Protein 9OQS (pdb70)

Organism: NCBI:txid2805427

Structure (mmCIF, N/CA/C/O backbone):
data_9OQS
#
_entry.id   9OQS
#
_cell.length_a   75.714
_cell.length_b   75.714
_cell.length_c   75.335
_cell.angle_alpha   90.000
_cell.angle_beta   90.000
_cell.angle_gamma   90.000
#
_symmetry.space_group_name_H-M   'P 41 21 2'
#
loop_
_entity.id
_entity.type
_entity.pdbx_description
1 polymer 'N-hydroxylamine dehydratase (NohD)'
2 non-polymer 'PROTOPORPHYRIN IX CONTAINING FE'
3 non-polymer 1,2-ETHANEDIOL
4 water water
#
loop_
_atom_site.group_PDB
_atom_site.id
_atom_site.type_symbol
_atom_site.label_atom_id
_atom_site.label_alt_id
_atom_site.label_comp_id
_atom_site.label_asym_id
_atom_site.label_entity_id
_atom_site.label_seq_id
_atom_site.pdbx_PDB_ins_code
_atom_site.Cartn_x
_atom_site.Cartn_y
_atom_site.Cartn_z
_atom_site.occupancy
_atom_site.B_iso_or_equiv
_atom_site.auth_seq_id
_atom_site.auth_comp_id
_atom_site.auth_asym_id
_atom_site.auth_atom_id
_atom_site.pdbx_PDB_model_num
ATOM 1 N N . MET A 1 1 ? 35.74151 29.93314 25.73278 1.000 19.89790 1 MET A N 1
ATOM 2 C CA . MET A 1 1 ? 36.22607 28.68920 26.32128 1.000 17.90108 1 MET A CA 1
ATOM 3 C C . MET A 1 1 ? 35.39117 28.39721 27.54637 1.000 19.83106 1 MET A C 1
ATOM 4 O O . MET A 1 1 ? 35.26031 29.24229 28.43011 1.000 21.51513 1 MET A O 1
ATOM 9 N N . HIS A 1 2 ? 34.81241 27.20667 27.59063 1.000 16.69538 2 HIS A N 1
ATOM 10 C CA . HIS A 1 2 ? 34.14342 26.71267 28.78248 1.000 19.01939 2 HIS A CA 1
ATOM 11 C C . HIS A 1 2 ? 35.11349 25.77621 29.49112 1.000 21.45186 2 HIS A C 1
ATOM 12 O O . HIS A 1 2 ? 35.66087 24.85997 28.86683 1.000 20.28534 2 HIS A O 1
ATOM 19 N N . VAL A 1 3 ? 35.36661 26.02671 30.77484 1.000 17.23433 3 VAL A N 1
ATOM 20 C CA . VAL A 1 3 ? 36.28275 25.18190 31.54000 1.000 20.27619 3 VAL A CA 1
ATOM 21 C C . VAL A 1 3 ? 35.45606 24.07782 32.19788 1.000 19.23569 3 VAL A C 1
ATOM 22 O O . VAL A 1 3 ? 34.74474 24.30576 33.17824 1.000 20.29395 3 VAL A O 1
ATOM 26 N N . PHE A 1 4 ? 35.52318 22.87686 31.64257 1.000 18.92602 4 PHE A N 1
ATOM 27 C CA . PHE A 1 4 ? 34.88717 21.72604 32.26436 1.000 20.39189 4 PHE A CA 1
ATOM 28 C C . PHE A 1 4 ? 35.59478 21.42040 33.58290 1.000 21.53757 4 PHE A C 1
ATOM 29 O O . PHE A 1 4 ? 36.83026 21.37748 33.61475 1.000 19.53249 4 PHE A O 1
ATOM 37 N N . PRO A 1 5 ? 34.86354 21.24296 34.68115 1.000 24.24009 5 PRO A N 1
ATOM 38 C CA . PRO A 1 5 ? 35.52669 21.09011 35.98968 1.000 24.51900 5 PRO A CA 1
ATOM 39 C C . PRO A 1 5 ? 36.55928 19.97931 36.02543 1.000 24.44825 5 PRO A C 1
ATOM 40 O O . PRO A 1 5 ? 37.58930 20.12036 36.70424 1.000 22.67304 5 PRO A O 1
ATOM 44 N N . ARG A 1 6 ? 36.32670 18.88378 35.29619 1.000 22.57740 6 ARG A N 1
ATOM 45 C CA . ARG A 1 6 ? 37.27043 17.77189 35.30634 1.000 21.68074 6 ARG A CA 1
ATOM 46 C C . ARG A 1 6 ? 38.61514 18.12811 34.68884 1.000 20.12046 6 ARG A C 1
ATOM 47 O O . ARG A 1 6 ? 39.57845 17.37506 34.86833 1.000 22.90887 6 ARG A O 1
ATOM 55 N N . TYR A 1 7 ? 38.70278 19.24742 33.97741 1.000 18.68857 7 TYR A N 1
ATOM 56 C CA . TYR A 1 7 ? 39.95059 19.70787 33.38179 1.000 17.32880 7 TYR A CA 1
ATOM 57 C C . TYR A 1 7 ? 40.44897 21.00220 34.01374 1.000 16.66948 7 TYR A C 1
ATOM 58 O O . TYR A 1 7 ? 41.26199 21.70613 33.41877 1.000 17.29239 7 TYR A O 1
ATOM 67 N N . ALA A 1 8 ? 39.99444 21.33096 35.21981 1.000 19.61119 8 ALA A N 1
ATOM 68 C CA . ALA A 1 8 ? 40.53491 22.50629 35.88889 1.000 21.71272 8 ALA A CA 1
ATOM 69 C C . ALA A 1 8 ? 41.97034 22.23514 36.32506 1.000 21.95033 8 ALA A C 1
ATOM 70 O O . ALA A 1 8 ? 42.37073 21.08801 36.52514 1.000 25.07286 8 ALA A O 1
ATOM 72 N N . ALA A 1 9 ? 42.75927 23.30514 36.44027 1.000 21.23795 9 ALA A N 1
ATOM 73 C CA . ALA A 1 9 ? 44.10698 23.16892 36.98557 1.000 24.56959 9 ALA A CA 1
ATOM 74 C C . ALA A 1 9 ? 44.05708 22.54910 38.37778 1.000 25.85365 9 ALA A C 1
ATOM 75 O O . ALA A 1 9 ? 43.19713 22.88629 39.19278 1.000 25.37379 9 ALA A O 1
ATOM 77 N N . ALA A 1 10 ? 44.99316 21.63833 38.64685 1.000 29.41629 10 ALA A N 1
ATOM 78 C CA . ALA A 1 10 ? 45.11056 21.08166 39.98971 1.000 33.38876 10 ALA A CA 1
ATOM 79 C C . ALA A 1 10 ? 45.68257 22.09547 40.97414 1.000 29.95861 10 ALA A C 1
ATOM 80 O O . ALA A 1 10 ? 45.36347 22.04107 42.16923 1.000 30.74490 10 ALA A O 1
AT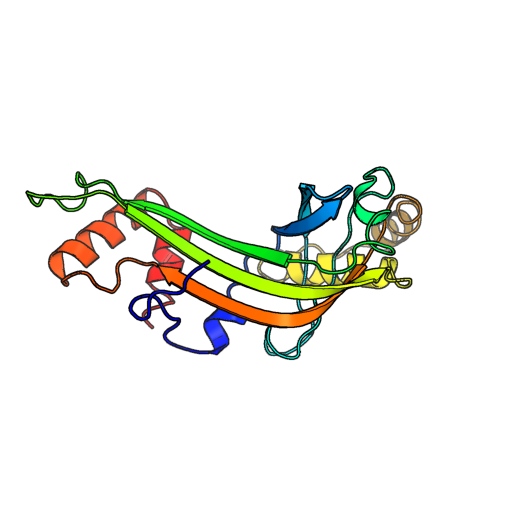OM 82 N N . ARG A 1 11 ? 46.51735 23.02632 40.49936 1.000 26.56457 11 ARG A N 1
ATOM 83 C CA . ARG A 1 11 ? 47.13258 24.02231 41.36749 1.000 26.19268 11 ARG A CA 1
ATOM 84 C C . ARG A 1 11 ? 46.97502 25.40140 40.74538 1.000 24.99173 11 ARG A C 1
ATOM 85 O O . ARG A 1 11 ? 47.08454 25.54868 39.52425 1.000 22.43747 11 ARG A O 1
ATOM 93 N N . PRO A 1 12 ? 46.72363 26.42901 41.55716 1.000 27.82744 12 PRO A N 1
ATOM 94 C CA . PRO A 1 12 ? 46.46806 27.76088 40.98678 1.000 28.44506 12 PRO A CA 1
ATOM 95 C C . PRO A 1 12 ? 47.65140 28.31782 40.21986 1.000 24.63287 12 PRO A C 1
ATOM 96 O O . PRO A 1 12 ? 47.45979 29.09937 39.28024 1.000 30.15103 12 PRO A O 1
ATOM 100 N N . GLU A 1 13 ? 48.87144 27.91827 40.58579 1.000 22.55233 13 GLU A N 1
ATOM 101 C CA . GLU A 1 13 ? 50.06246 28.45515 39.93436 1.000 19.02925 13 GLU A CA 1
ATOM 102 C C . GLU A 1 13 ? 50.21983 27.97387 38.49944 1.000 16.78147 13 GLU A C 1
ATOM 103 O O . GLU A 1 13 ? 51.02298 28.54761 37.75524 1.000 17.30504 13 GLU A O 1
ATOM 109 N N . GLN A 1 14 ? 49.49382 26.91819 38.10973 1.000 16.98736 14 GLN A N 1
ATOM 110 C CA . GLN A 1 14 ? 49.67283 26.33008 36.78185 1.000 15.12298 14 GLN A CA 1
ATOM 111 C C . GLN A 1 14 ? 49.36215 27.31785 35.66770 1.000 15.47414 14 GLN A C 1
ATOM 112 O O . GLN A 1 14 ? 49.98259 27.26400 34.60544 1.000 15.28910 14 GLN A O 1
ATOM 118 N N . ALA A 1 15 ? 48.40012 28.21780 35.87386 1.000 14.36460 15 ALA A N 1
ATOM 119 C CA . ALA A 1 15 ? 48.02226 29.14128 34.80953 1.000 13.66860 15 ALA A CA 1
ATOM 120 C C . ALA A 1 15 ? 49.16790 30.09123 34.44293 1.000 12.42088 15 ALA A C 1
ATOM 121 O O . ALA A 1 15 ? 49.52672 30.24363 33.26338 1.000 12.34072 15 ALA A O 1
ATOM 123 N N . ALA A 1 16 ? 49.76524 30.73257 35.45390 1.000 13.09109 16 ALA A N 1
ATOM 124 C CA . ALA A 1 16 ? 50.86840 31.63002 35.16139 1.000 13.14078 16 ALA A CA 1
ATOM 125 C C . ALA A 1 16 ? 52.06472 30.86522 34.63058 1.000 13.18707 16 ALA A C 1
ATOM 126 O O . ALA A 1 16 ? 52.79161 31.39891 33.79668 1.000 13.17302 16 ALA A O 1
ATOM 128 N N . GLU A 1 17 ? 52.29410 29.63609 35.11128 1.000 13.45155 17 GLU A N 1
ATOM 129 C CA . GLU A 1 17 ? 53.36447 28.80858 34.56382 1.000 14.43171 17 GLU A CA 1
ATOM 130 C C . GLU A 1 17 ? 53.15797 28.57734 33.07313 1.000 13.37709 17 GLU A C 1
ATOM 131 O O . GLU A 1 17 ? 54.10551 28.67747 32.28700 1.000 13.73553 17 GLU A O 1
ATOM 137 N N A LEU A 1 18 ? 51.92860 28.24356 32.66588 0.517 11.47161 18 LEU A N 1
ATOM 138 N N B LEU A 1 18 ? 51.91989 28.28461 32.65746 0.483 11.50075 18 LEU A N 1
ATOM 139 C CA A LEU A 1 18 ? 51.65704 28.06215 31.24353 0.517 10.89814 18 LEU A CA 1
ATOM 140 C CA B LEU A 1 18 ? 51.65504 28.04980 31.23932 0.483 10.93596 18 LEU A CA 1
ATOM 141 C C A LEU A 1 18 ? 51.95066 29.34283 30.47886 0.517 10.71443 18 LEU A C 1
ATOM 142 C C B LEU A 1 18 ? 51.83847 29.32450 30.42147 0.483 10.73035 18 LEU A C 1
ATOM 143 O O A LEU A 1 18 ? 52.62273 29.31872 29.43496 0.517 10.95331 18 LEU A O 1
ATOM 144 O O B LEU A 1 18 ? 52.33715 29.27565 29.28544 0.483 11.11199 18 LEU A O 1
ATOM 153 N N . VAL A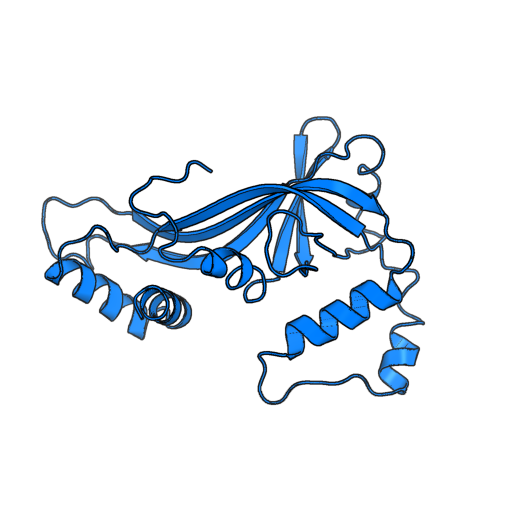 1 19 ? 51.42976 30.47118 30.97780 1.000 10.45909 19 VAL A N 1
ATOM 154 C CA . VAL A 1 19 ? 51.61600 31.75079 30.29593 1.000 10.75737 19 VAL A CA 1
ATOM 155 C C . VAL A 1 19 ? 53.09742 32.04512 30.10414 1.000 10.80360 19 VAL A C 1
ATOM 156 O O . VAL A 1 19 ? 53.54876 32.35139 28.99453 1.000 12.13886 19 VAL A O 1
ATOM 160 N N A ARG A 1 20 ? 53.87787 31.96114 31.17834 0.578 11.64437 20 ARG A N 1
ATOM 161 N N B ARG A 1 20 ? 53.88439 31.91336 31.17421 0.422 11.64145 20 ARG A N 1
ATOM 162 C CA A ARG A 1 20 ? 55.30309 32.25410 31.05984 0.578 11.39474 20 ARG A CA 1
ATOM 163 C CA B ARG A 1 20 ? 55.30885 32.22926 31.10607 0.422 11.60207 20 ARG A CA 1
ATOM 164 C C A ARG A 1 20 ? 55.99157 31.29510 30.08937 0.578 12.05524 20 ARG A C 1
ATOM 165 C C B ARG A 1 20 ? 56.10773 31.23275 30.27274 0.422 12.55167 20 ARG A C 1
ATOM 166 O O A ARG A 1 20 ? 56.91426 31.69149 29.36606 0.578 13.42160 20 ARG A O 1
ATOM 167 O O B ARG A 1 20 ? 57.23195 31.55023 29.86973 0.422 14.23415 20 ARG A O 1
ATOM 182 N N A SER A 1 21 ? 55.55282 30.02758 30.05500 0.578 10.88718 21 SER A N 1
ATOM 183 N N B SER A 1 21 ? 55.57757 30.03498 30.02078 0.422 11.11428 21 SER A N 1
ATOM 184 C CA A SER A 1 21 ? 56.18656 28.99655 29.23520 0.578 11.56098 21 SER A CA 1
ATOM 185 C CA B SER A 1 21 ? 56.27610 29.07054 29.18242 0.422 11.95002 21 SER A CA 1
ATOM 186 C C A SER A 1 21 ? 55.73640 29.00382 27.78038 0.578 11.89790 21 SER A C 1
ATOM 187 C C B SER A 1 21 ? 55.74661 29.00923 27.75864 0.422 11.94035 21 SER A C 1
ATOM 188 O O A SER A 1 21 ? 56.37232 28.31973 26.96209 0.578 13.30722 21 SER A O 1
ATOM 189 O O B SER A 1 21 ? 56.32856 28.28292 26.93792 0.422 13.12817 21 SER A O 1
ATOM 194 N N . ASN A 1 22 ? 54.66275 29.72251 27.44650 1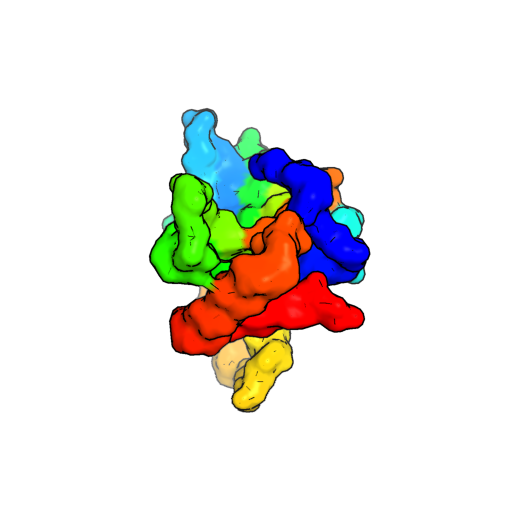.000 11.57883 22 ASN A N 1
ATOM 195 C CA . ASN A 1 22 ? 54.10893 29.74298 26.09053 1.000 9.73695 22 ASN A CA 1
ATOM 196 C C . ASN A 1 22 ? 53.75359 31.16944 25.72783 1.000 9.19252 22 ASN A C 1
ATOM 197 O O . ASN A 1 22 ? 52.57747 31.52539 25.58093 1.000 10.05882 22 ASN A O 1
ATOM 202 N N . PRO A 1 23 ? 54.76339 32.02418 25.54519 1.000 9.51826 23 PRO A N 1
ATOM 203 C CA . PRO A 1 23 ? 54.47737 33.45339 25.35804 1.000 9.64132 23 PRO A CA 1
ATOM 204 C C . PRO A 1 23 ? 54.00923 33.84001 23.96624 1.000 10.42470 23 PRO A C 1
ATOM 205 O O . PRO A 1 23 ? 53.59847 34.99701 23.77954 1.000 10.58300 23 PRO A O 1
ATOM 209 N N . PHE A 1 24 ? 54.09070 32.95841 22.96764 1.000 9.66831 24 PHE A N 1
ATOM 210 C CA . PHE A 1 24 ? 53.63787 33.33106 21.62001 1.000 9.05235 24 PHE A CA 1
ATOM 211 C C . PHE A 1 24 ? 52.12647 33.20763 21.56853 1.000 9.10518 24 PHE A C 1
ATOM 212 O O . PHE A 1 24 ? 51.58585 32.12161 21.35845 1.000 10.68721 24 PHE A O 1
ATOM 220 N N . ALA A 1 25 ? 51.45234 34.32207 21.80066 1.000 8.27711 25 ALA A N 1
ATOM 221 C CA . ALA A 1 25 ? 50.03193 34.35263 22.12376 1.000 8.78637 25 ALA A CA 1
ATOM 222 C C . ALA A 1 25 ? 49.23878 34.86644 20.93581 1.000 8.99676 25 ALA A C 1
ATOM 223 O O . ALA A 1 25 ? 49.79039 35.32479 19.92258 1.000 9.80876 25 ALA A O 1
ATOM 225 N N . LEU A 1 26 ? 47.92681 34.77781 21.06443 1.000 8.87570 26 LEU A N 1
ATOM 226 C CA . LEU A 1 26 ? 47.01541 35.37253 20.09612 1.000 8.88171 26 LEU A CA 1
ATOM 227 C C . LEU A 1 26 ? 46.33102 36.55285 20.76400 1.000 9.62320 26 LEU A C 1
ATOM 228 O O . LEU A 1 26 ? 45.66278 36.39512 21.79059 1.000 10.06807 26 LEU A O 1
ATOM 233 N N . VAL A 1 27 ? 46.50137 37.73744 20.18288 1.000 9.81433 27 VAL A N 1
ATOM 234 C CA . VAL A 1 27 ? 45.93294 38.97188 20.70432 1.000 10.04839 27 VAL A CA 1
ATOM 235 C C . VAL A 1 27 ? 44.74054 39.30287 19.82579 1.000 8.77023 27 VAL A C 1
ATOM 236 O O . VAL A 1 27 ? 44.90419 39.49854 18.61563 1.000 8.98487 27 VAL A O 1
ATOM 240 N N . VAL A 1 28 ? 43.54627 39.36541 20.42400 1.000 8.98412 28 VAL A N 1
ATOM 241 C CA . VAL A 1 28 ? 42.27525 39.41115 19.69827 1.000 9.52321 28 VAL A CA 1
ATOM 242 C C . VAL A 1 28 ? 41.46623 40.63144 20.12352 1.000 11.21403 28 VAL A C 1
ATOM 243 O O . VAL A 1 28 ? 41.25937 40.86294 21.32453 1.000 12.33175 28 VAL A O 1
ATOM 247 N N . SER A 1 29 ? 40.96745 41.38963 19.15213 1.000 12.37392 29 SER A N 1
ATOM 248 C CA . SER A 1 29 ? 40.05109 42.47325 19.45717 1.000 12.73305 29 SER A CA 1
ATOM 249 C C . SER A 1 29 ? 39.08578 42.60258 18.28858 1.000 19.55221 29 SER A C 1
ATOM 250 O O . SER A 1 29 ? 39.27653 41.98055 17.24037 1.000 23.53135 29 SER A O 1
ATOM 253 N N . ALA A 1 30 ? 38.06176 43.43425 18.44694 1.000 18.34914 30 ALA A N 1
ATOM 254 C CA . ALA A 1 30 ? 37.12950 43.67891 17.35617 1.000 24.75886 30 ALA A CA 1
ATOM 255 C C . ALA A 1 30 ? 37.61933 44.85108 16.50504 1.000 32.60477 30 ALA A C 1
ATOM 256 O O . ALA A 1 30 ? 38.03750 45.88343 17.03875 1.000 35.73733 30 ALA A O 1
ATOM 258 N N . VAL A 1 31 ? 37.56725 44.69253 15.18312 1.000 32.97319 31 VAL A N 1
ATOM 259 C CA . VAL A 1 31 ? 37.87258 45.77123 14.24316 1.000 33.89707 31 VAL A CA 1
ATOM 260 C C . VAL A 1 31 ? 36.73839 45.81659 13.23575 1.000 36.86164 31 VAL A C 1
ATOM 261 O O . VAL A 1 31 ? 36.52977 44.85132 12.48881 1.000 34.55459 31 VAL A O 1
ATOM 265 N N . ASP A 1 32 ? 36.00524 46.92783 13.21408 1.000 41.59837 32 ASP A N 1
ATOM 266 C CA . ASP A 1 32 ? 34.79959 47.03406 12.39564 1.000 46.33603 32 ASP A CA 1
ATOM 267 C C . ASP A 1 32 ? 33.81381 45.90997 12.71582 1.000 43.33245 32 ASP A C 1
ATOM 268 O O . ASP A 1 32 ? 33.13146 45.38971 11.83089 1.000 42.92521 32 ASP A O 1
ATOM 273 N N . GLY A 1 33 ? 33.75755 45.51511 13.99435 1.000 40.53063 33 GLY A N 1
ATOM 274 C CA . GLY A 1 33 ? 32.77853 44.56017 14.47234 1.000 40.32796 33 GLY A CA 1
ATOM 275 C C . GLY A 1 33 ? 33.15560 43.10031 14.31950 1.000 39.75393 33 GLY A C 1
ATOM 276 O O . GLY A 1 33 ? 32.43758 42.23229 14.83297 1.000 48.95740 33 GLY A O 1
ATOM 277 N N . VAL A 1 34 ? 34.25803 42.79919 13.64499 1.000 30.21638 34 VAL A N 1
ATOM 278 C CA . VAL A 1 34 ? 34.63828 41.41814 13.36911 1.000 27.02905 34 VAL A CA 1
ATOM 279 C C . VAL A 1 34 ? 35.88168 41.15182 14.20544 1.000 20.10213 34 VAL A C 1
ATOM 280 O O . VAL A 1 34 ? 36.75497 42.02944 14.29237 1.000 21.58259 34 VAL A O 1
ATOM 284 N N . PRO A 1 35 ? 36.05071 39.97710 14.83088 1.000 17.40120 35 PRO A N 1
ATOM 285 C CA . PRO A 1 35 ? 37.29895 39.74610 15.56390 1.000 15.15936 35 PRO A CA 1
ATOM 286 C C . PRO A 1 35 ? 38.48768 39.70964 14.61717 1.000 14.92654 35 PRO A C 1
ATOM 287 O O . PRO A 1 35 ? 38.40180 39.16151 13.51585 1.000 17.55255 35 PRO A O 1
ATOM 291 N N . VAL A 1 36 ? 39.58105 40.32795 15.03574 1.000 13.57943 36 VAL A N 1
ATO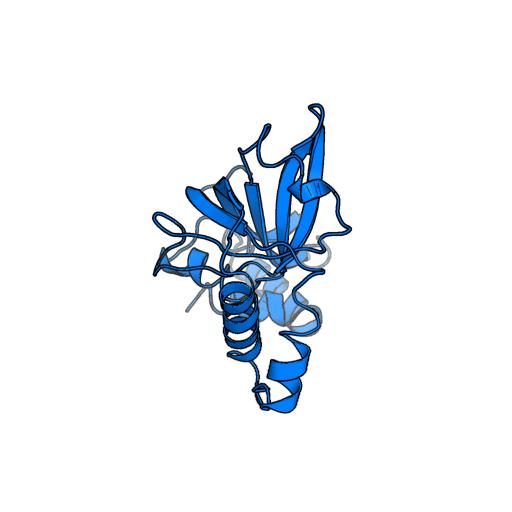M 292 C CA . VAL A 1 36 ? 40.84963 40.18703 14.33106 1.000 14.72963 36 VAL A CA 1
ATOM 293 C C . VAL A 1 36 ? 41.92828 39.83330 15.32760 1.000 11.81766 36 VAL A C 1
ATOM 294 O O . VAL A 1 36 ? 41.90512 40.26851 16.49220 1.000 13.06257 36 VAL A O 1
ATOM 298 N N . ALA A 1 37 ? 42.83913 38.97503 14.90396 1.000 12.67531 37 ALA A N 1
ATOM 299 C CA . ALA A 1 37 ? 43.82483 38.41397 15.81363 1.000 11.64986 37 ALA A CA 1
ATOM 300 C C . ALA A 1 37 ? 45.22245 38.58150 15.24213 1.000 11.96891 37 ALA A C 1
ATOM 301 O O . ALA A 1 37 ? 45.43621 38.38387 14.03864 1.000 12.86785 37 ALA A O 1
ATOM 303 N N . THR A 1 38 ? 46.17784 38.89676 16.11415 1.000 10.44097 38 THR A N 1
ATOM 304 C CA . THR A 1 38 ? 47.58577 38.95849 15.73313 1.000 11.02579 38 THR A CA 1
ATOM 305 C C . THR A 1 38 ? 48.35813 37.98762 16.60349 1.000 9.89297 38 THR A C 1
ATOM 306 O O . THR A 1 38 ? 48.11262 37.89175 17.80355 1.000 9.66941 38 THR A O 1
ATOM 310 N N . HIS A 1 39 ? 49.28275 37.26275 15.99341 1.000 10.46061 39 HIS A N 1
ATOM 311 C CA . HIS A 1 39 ? 50.18095 36.35603 16.70542 1.000 9.31934 39 HIS A CA 1
ATOM 312 C C . HIS A 1 39 ? 51.38518 37.15928 17.18583 1.000 10.11545 39 HIS A C 1
ATOM 313 O O . HIS A 1 39 ? 52.13242 37.70024 16.36022 1.000 11.08779 39 HIS A O 1
ATOM 320 N N . ALA A 1 40 ? 51.59638 37.22430 18.50325 1.000 9.61874 40 ALA A N 1
ATOM 321 C CA . ALA A 1 40 ? 52.62591 38.12629 19.03100 1.000 9.12973 40 ALA A CA 1
ATOM 322 C C . ALA A 1 40 ? 53.13640 37.61215 20.36838 1.000 10.14275 40 ALA A C 1
ATOM 323 O O . ALA A 1 40 ? 52.37375 37.00114 21.12776 1.000 9.94338 40 ALA A O 1
ATOM 325 N N . PRO A 1 41 ? 54.39286 37.89415 20.70917 1.000 9.63205 41 PRO A N 1
ATOM 326 C CA . PRO A 1 41 ? 54.90543 37.47377 22.02602 1.000 10.22754 41 PRO A CA 1
ATOM 327 C C . PRO A 1 41 ? 54.38693 38.41193 23.10214 1.000 10.56871 41 PRO A C 1
ATOM 328 O O . PRO A 1 41 ? 54.47045 39.63917 22.98755 1.000 10.46084 41 PRO A O 1
ATOM 332 N N . VAL A 1 42 ? 53.82206 37.82350 24.15184 1.000 9.49269 42 VAL A N 1
ATOM 333 C CA . VAL A 1 42 ? 53.22354 38.57005 25.24866 1.000 9.75627 42 VAL A CA 1
ATOM 334 C C . VAL A 1 42 ? 53.75145 37.99443 26.55741 1.000 9.37711 42 VAL A C 1
ATO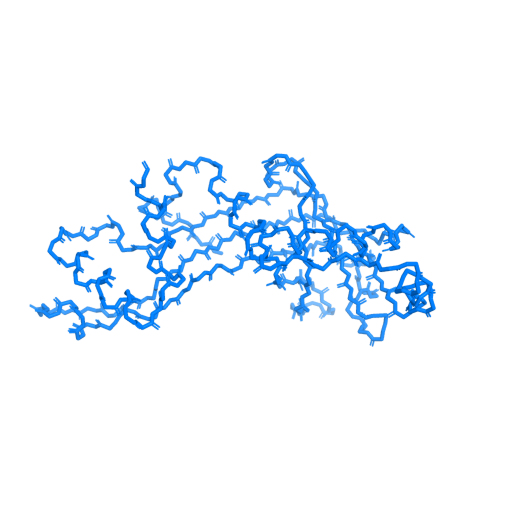M 335 O O . VAL A 1 42 ? 53.74616 36.76877 26.74255 1.000 11.32561 42 VAL A O 1
ATOM 339 N N . ILE A 1 43 ? 54.22377 38.86302 27.44418 1.000 8.59299 43 ILE A N 1
ATOM 340 C CA . ILE A 1 43 ? 54.76246 38.46285 28.73928 1.000 10.04852 43 ILE A CA 1
ATOM 341 C C . ILE A 1 43 ? 53.83491 38.90592 29.87968 1.000 10.54748 43 ILE A C 1
ATOM 342 O O . ILE A 1 43 ? 52.96553 39.76968 29.72207 1.000 11.77392 43 ILE A O 1
ATOM 347 N N . LEU A 1 44 ? 54.06575 38.33195 31.05693 1.000 9.99619 44 LEU A N 1
ATOM 348 C CA . LEU A 1 44 ? 53.23809 38.59926 32.22682 1.000 10.80536 44 LEU A CA 1
ATOM 349 C C . LEU A 1 44 ? 54.01446 39.37737 33.27684 1.000 14.44452 44 LEU A C 1
ATOM 350 O O . LEU A 1 44 ? 55.15999 39.04434 33.60422 1.000 15.18261 44 LEU A O 1
ATOM 355 N N . GLU A 1 45 ? 53.37804 40.40347 33.82751 1.000 13.14681 45 GLU A N 1
ATOM 356 C CA . GLU A 1 45 ? 53.90906 41.13948 34.96056 1.000 13.42308 45 GLU A CA 1
ATOM 357 C C . GLU A 1 45 ? 52.96935 40.86746 36.12075 1.000 17.61481 45 GLU A C 1
ATOM 358 O O . GLU A 1 45 ? 51.78305 41.19998 36.04969 1.000 16.88141 45 GLU A O 1
ATOM 364 N N . GLY A 1 46 ? 53.48872 40.21984 37.16052 1.000 16.89384 46 GLY A N 1
ATOM 365 C CA . GLY A 1 46 ? 52.69763 39.82576 38.31145 1.000 20.35125 46 GLY A CA 1
ATOM 366 C C . GLY A 1 46 ? 52.87243 38.35856 38.64554 1.000 20.06397 46 GLY A C 1
ATOM 367 O O . GLY A 1 46 ? 53.23415 37.57685 37.76290 1.000 20.85827 46 GLY A O 1
ATOM 368 N N . ASP A 1 47 ? 52.60860 37.95958 39.89210 1.000 23.07551 47 ASP A N 1
ATOM 369 C CA . ASP A 1 47 ? 52.74188 36.54579 40.22263 1.000 24.77822 47 ASP A CA 1
ATOM 370 C C . ASP A 1 47 ? 51.59951 35.70882 39.66921 1.000 24.16832 47 ASP A C 1
ATOM 371 O O . ASP A 1 47 ? 51.74259 34.48657 39.55725 1.000 25.80031 47 ASP A O 1
ATOM 376 N N . ALA A 1 48 ? 50.47989 36.32984 39.30056 1.000 19.64128 48 ALA A N 1
ATOM 377 C CA . ALA A 1 48 ? 49.33319 35.58916 38.79798 1.000 19.07819 48 ALA A CA 1
ATOM 378 C C . ALA A 1 48 ? 48.80328 36.30160 37.56931 1.000 18.80556 48 ALA A C 1
ATOM 379 O O . ALA A 1 48 ? 49.09210 37.47940 37.34437 1.000 18.05141 48 ALA A O 1
ATOM 381 N N . VAL A 1 49 ? 48.03855 35.56647 36.75202 1.000 16.06488 49 VAL A N 1
ATOM 382 C CA . VAL A 1 49 ? 47.38060 36.20792 35.62011 1.000 15.67803 49 VAL A CA 1
ATOM 383 C C . VAL A 1 49 ? 46.29211 37.14656 36.12210 1.000 19.51448 49 VAL A C 1
ATOM 384 O O . VAL A 1 49 ? 46.20224 38.30371 35.68281 1.000 17.29787 49 VAL A O 1
ATOM 388 N N . GLU A 1 50 ? 45.48435 36.68244 37.08620 1.000 19.40120 50 GLU A N 1
ATOM 389 C CA . GLU A 1 50 ? 44.55100 37.56574 37.77558 1.000 21.08855 50 GLU A CA 1
ATOM 390 C C . GLU A 1 50 ? 45.32293 38.62998 38.53626 1.000 21.31465 50 GLU A C 1
ATOM 391 O O . GLU A 1 50 ? 46.30728 38.33817 39.22557 1.000 21.75039 50 GLU A O 1
ATOM 397 N N . GLY A 1 51 ? 44.87015 39.87656 38.41744 1.000 22.38156 51 GLY A N 1
ATOM 398 C CA . GLY A 1 51 ? 45.58955 40.98846 38.99265 1.000 24.47350 51 GLY A CA 1
ATOM 399 C C . GLY A 1 51 ? 46.86249 41.34621 38.26805 1.000 21.58165 51 GLY A C 1
ATOM 400 O O . GLY A 1 51 ? 47.61398 42.20647 38.75437 1.000 24.17566 51 GLY A O 1
ATOM 401 N N . GLY A 1 52 ? 47.14556 40.69945 37.13386 1.000 19.10529 52 GLY A N 1
ATOM 402 C CA . GLY A 1 52 ? 48.37796 40.91828 36.42317 1.000 17.06465 52 GLY A CA 1
ATOM 403 C C . GLY A 1 52 ? 48.21112 41.87380 35.25949 1.000 15.75611 52 GLY A C 1
ATOM 404 O O . GLY A 1 52 ? 47.13025 42.36317 34.94063 1.000 17.06587 52 GLY A O 1
ATOM 405 N N . THR A 1 53 ? 49.33483 42.15717 34.63394 1.000 13.94753 53 THR A N 1
ATOM 406 C CA . THR A 1 53 ? 49.36106 42.95941 33.42825 1.000 12.44427 53 THR A CA 1
ATOM 407 C C . THR A 1 53 ? 50.12638 42.16939 32.37494 1.000 12.93473 53 THR A C 1
ATOM 408 O O . THR A 1 53 ? 51.16887 41.56501 32.66471 1.000 13.70780 53 THR A O 1
ATOM 412 N N . LEU A 1 54 ? 49.61884 42.17120 31.14627 1.000 12.00686 54 LEU A N 1
ATOM 413 C CA . LEU A 1 54 ? 50.28779 41.55157 30.01250 1.000 11.04450 54 LEU A CA 1
ATOM 414 C C . LEU A 1 54 ? 50.94118 42.64117 29.17846 1.000 10.81687 54 LEU A C 1
ATOM 415 O O . LEU A 1 54 ? 50.39848 43.74318 29.05350 1.000 13.14903 54 LEU A O 1
ATOM 420 N N A LEU A 1 55 ? 52.11052 42.34347 28.61666 0.713 10.44630 55 LEU A N 1
ATOM 421 N N B LEU A 1 55 ? 52.11042 42.32538 28.62390 0.287 10.51599 55 LEU A N 1
ATOM 422 C CA A LEU A 1 55 ? 52.84555 43.31645 27.80616 0.713 10.64825 55 LEU A CA 1
ATOM 423 C CA B LEU A 1 55 ? 52.89242 43.24526 27.80631 0.287 10.90860 55 LEU A CA 1
ATOM 424 C C A LEU A 1 55 ? 53.30783 42.64516 26.52645 0.713 9.77411 55 LEU A C 1
ATOM 425 C C B LEU A 1 55 ? 53.19020 42.55508 26.48904 0.287 10.08851 55 LEU A C 1
ATOM 426 O O A LEU A 1 55 ? 53.92844 41.58015 26.57025 0.713 10.80644 55 LEU A O 1
ATOM 427 O O B LEU A 1 55 ? 53.58654 41.38953 26.47815 0.287 7.58041 55 LEU A O 1
ATOM 436 N N . GLY A 1 56 ? 53.00934 43.26314 25.37981 1.000 9.38957 56 GLY A N 1
ATOM 437 C CA . GLY A 1 56 ? 53.40177 42.69591 24.10164 1.000 11.40777 56 GLY A CA 1
ATOM 438 C C . GLY A 1 56 ? 53.82514 43.74237 23.09843 1.000 9.33112 56 GLY A C 1
ATOM 439 O O . GLY A 1 56 ? 53.83404 44.93924 23.38474 1.000 9.95111 56 GLY A O 1
ATOM 440 N N . HIS A 1 57 ? 54.19701 43.27462 21.90486 1.000 9.92637 57 HIS A N 1
ATOM 441 C CA . HIS A 1 57 ? 54.45812 44.20232 20.80542 1.000 10.50678 57 HIS A CA 1
ATOM 442 C C . HIS A 1 57 ? 54.02376 43.57219 19.50174 1.000 10.52537 57 HIS A C 1
ATOM 443 O O . HIS A 1 57 ? 53.87741 42.35698 19.38984 1.000 9.78456 57 HIS A O 1
ATOM 450 N N . MET A 1 58 ? 53.83111 44.42473 18.50059 1.000 11.25871 58 MET A N 1
ATOM 451 C CA . MET A 1 58 ? 53.58698 43.99343 17.13096 1.000 10.93158 58 MET A CA 1
ATOM 452 C C . MET A 1 58 ? 54.26406 44.98901 16.20090 1.000 10.09091 58 MET A C 1
ATOM 453 O O . MET A 1 58 ? 54.82194 45.99321 16.64058 1.000 11.01820 58 MET A O 1
ATOM 458 N N . ALA A 1 59 ? 54.20773 44.72659 14.89875 1.000 10.39019 59 ALA A N 1
ATOM 459 C CA . ALA A 1 59 ? 54.76803 45.68155 13.95047 1.000 11.06480 59 ALA A CA 1
ATOM 460 C C . ALA A 1 59 ? 53.90734 46.93432 13.87330 1.000 12.38486 59 ALA A C 1
ATOM 461 O O . ALA A 1 59 ? 52.67639 46.86038 13.86174 1.000 11.80253 59 ALA A O 1
ATOM 463 N N . ARG A 1 60 ? 54.55481 48.09532 13.78228 1.000 11.83651 60 ARG A N 1
ATOM 464 C CA . ARG A 1 60 ? 53.80292 49.30496 13.49144 1.000 13.40366 60 ARG A CA 1
ATOM 465 C C . ARG A 1 60 ? 53.07546 49.18363 12.15576 1.000 14.04208 60 ARG A C 1
ATOM 466 O O . ARG A 1 60 ? 51.97390 49.73283 11.99534 1.000 13.92755 60 ARG A O 1
ATOM 474 N N . ALA A 1 61 ? 53.64145 48.43872 11.20482 1.000 13.58838 61 ALA A N 1
ATOM 475 C CA . ALA A 1 61 ? 53.00644 48.24789 9.90772 1.000 14.95107 61 ALA A CA 1
ATOM 476 C C . ALA A 1 61 ? 51.81476 47.29690 9.96231 1.000 13.71633 61 ALA A C 1
ATOM 477 O O . ALA A 1 61 ? 51.13655 47.12094 8.94115 1.000 16.73795 61 ALA A O 1
ATOM 479 N N . ASN A 1 62 ? 51.56272 46.64590 11.10060 1.000 11.52146 62 ASN A N 1
ATOM 480 C CA . ASN A 1 62 ? 50.36965 45.83281 11.27693 1.000 11.04044 62 ASN A CA 1
ATOM 481 C C . ASN A 1 62 ? 49.27440 46.76390 11.78658 1.000 13.33845 62 ASN A C 1
ATOM 482 O O . ASN A 1 62 ? 49.39383 47.29119 12.89924 1.000 14.26307 62 ASN A O 1
ATOM 487 N N . PRO A 1 63 ? 48.20086 47.01378 11.02661 1.000 13.70387 63 PRO A N 1
ATOM 488 C CA . PRO A 1 63 ? 47.24568 48.05092 11.44645 1.000 14.58183 63 PRO A CA 1
ATOM 489 C C . PRO A 1 63 ? 46.38736 47.67780 12.63894 1.000 13.99258 63 PRO A C 1
ATOM 490 O O . PRO A 1 63 ? 45.64479 48.54388 13.12316 1.000 15.39490 63 PRO A O 1
ATOM 494 N N . HIS A 1 64 ? 46.47231 46.43711 13.12400 1.000 12.78436 64 HIS A N 1
ATOM 495 C CA . HIS A 1 64 ? 45.64289 46.00238 14.24194 1.000 11.50073 64 HIS A CA 1
ATOM 496 C C . HIS A 1 64 ? 45.71336 46.97915 15.41652 1.000 12.59418 64 HIS A C 1
ATOM 497 O O . HIS A 1 64 ? 44.67375 47.34603 15.98864 1.000 17.34863 64 HIS A O 1
ATOM 504 N N . TRP A 1 65 ? 46.91708 47.44109 15.77639 1.000 13.24143 65 TRP A N 1
ATOM 505 C CA . TRP A 1 65 ? 47.00714 48.30185 16.95977 1.000 15.66162 65 TRP A CA 1
ATOM 506 C C . TRP A 1 65 ? 46.25812 49.61847 16.79621 1.000 15.76152 65 TRP A C 1
ATOM 507 O O . TRP A 1 65 ? 45.94551 50.26371 17.80091 1.000 17.07320 65 TRP A O 1
ATOM 518 N N . ARG A 1 66 ? 45.98097 50.05764 15.56351 1.000 14.15281 66 ARG A N 1
ATOM 519 C CA . ARG A 1 66 ? 45.28135 51.32416 15.36093 1.000 17.73876 66 ARG A CA 1
ATOM 520 C C . ARG A 1 66 ? 43.82573 51.27222 15.79828 1.000 21.78724 66 ARG A C 1
ATOM 521 O O . ARG A 1 66 ? 43.20827 52.33160 16.00640 1.000 27.06419 66 ARG A O 1
ATOM 529 N N A SER A 1 67 ? 43.25947 50.07770 15.91616 0.568 20.71317 67 SER A N 1
ATOM 530 N N B SER A 1 67 ? 43.25034 50.08291 15.91602 0.432 20.83547 67 SER A N 1
ATOM 531 C CA A SER A 1 67 ? 41.88102 49.90949 16.34503 0.568 22.67399 67 SER A CA 1
ATOM 532 C CA B SER A 1 67 ? 41.87134 49.94023 16.35521 0.432 22.69619 67 SER A CA 1
ATOM 533 C C A SER A 1 67 ? 41.74298 49.88202 17.85804 0.568 23.18819 67 SER A C 1
ATOM 534 C C B SER A 1 67 ? 41.74131 49.93521 17.86750 0.432 23.19214 67 SER A C 1
ATOM 535 O O A SER A 1 67 ? 40.61130 49.89714 18.35759 0.568 24.73159 67 SER A O 1
ATOM 536 O O B SER A 1 67 ? 40.61407 49.99882 18.37373 0.432 24.74651 67 SER A O 1
ATOM 541 N N . PHE A 1 68 ? 42.86264 49.85816 18.59042 1.000 21.23087 68 PHE A N 1
ATOM 542 C CA . PHE A 1 68 ? 42.81738 49.66663 20.03838 1.000 24.01563 68 PHE A CA 1
ATOM 543 C C . PHE A 1 68 ? 42.08917 50.80964 20.73952 1.000 28.12181 68 PHE A C 1
ATOM 544 O O . PHE A 1 68 ? 41.39227 50.58932 21.73756 1.000 30.08629 68 PHE A O 1
ATOM 552 N N . ALA A 1 69 ? 42.25195 52.03837 20.24355 1.000 28.11245 69 ALA A N 1
ATOM 553 C CA . ALA A 1 69 ? 41.68125 53.20392 20.92268 1.000 28.78176 69 ALA A CA 1
ATOM 554 C C . ALA A 1 69 ? 40.15843 53.15960 20.93255 1.000 32.43996 69 ALA A C 1
ATOM 555 O O . ALA A 1 69 ? 39.52737 53.50302 21.93892 1.000 34.54830 69 ALA A O 1
ATOM 557 N N . SER A 1 70 ? 39.54835 52.75373 19.81752 1.000 32.68963 70 SER A N 1
ATOM 558 C CA . SER A 1 70 ? 38.09563 52.74110 19.70962 1.000 35.44612 70 SER A CA 1
ATOM 559 C C . SER A 1 70 ? 37.48224 51.39899 20.08025 1.000 34.97797 70 SER A C 1
ATOM 560 O O . SER A 1 70 ? 36.30982 51.36008 20.46830 1.000 37.67238 70 SER A O 1
ATOM 563 N N . SER A 1 71 ? 38.24196 50.30313 19.97880 1.000 30.91056 71 SER A N 1
ATOM 564 C CA . SER A 1 71 ? 37.78705 48.97464 20.39497 1.000 31.37737 71 SER A CA 1
ATOM 565 C C . SER A 1 71 ? 38.82146 48.38764 21.34827 1.000 29.03620 71 SER A C 1
ATOM 566 O O . SER A 1 71 ? 39.65091 47.55581 20.95319 1.000 24.28793 71 SER A O 1
ATOM 569 N N . PRO A 1 72 ? 38.79123 48.78122 22.62018 1.000 26.21660 72 PRO A N 1
ATOM 570 C CA . PRO A 1 72 ? 39.88167 48.43245 23.53659 1.000 27.37696 72 PRO A CA 1
ATOM 571 C C . PRO A 1 72 ? 39.70555 47.13768 24.31305 1.000 26.37813 72 PRO A C 1
ATOM 572 O O . PRO A 1 72 ? 40.62399 46.76729 25.04899 1.000 26.92663 72 PRO A O 1
ATOM 576 N N . ASP A 1 73 ? 38.57275 46.45155 24.19113 1.000 24.77534 73 ASP A N 1
ATOM 577 C CA . ASP A 1 73 ? 38.42216 45.14523 24.82486 1.000 24.84326 73 ASP A CA 1
ATOM 578 C C . ASP A 1 73 ? 39.27598 44.13499 24.08820 1.000 20.74718 73 ASP A C 1
ATOM 579 O O . ASP A 1 73 ? 39.09652 43.92304 22.88277 1.000 25.80988 73 ASP A O 1
ATOM 584 N N A VAL A 1 74 ? 40.19291 43.46344 24.79281 0.403 16.93390 74 VAL A N 1
ATOM 585 N N B VAL A 1 74 ? 40.21905 43.52234 24.79863 0.597 16.93063 74 VAL A N 1
ATOM 586 C CA A VAL A 1 74 ? 41.14529 42.56908 24.13891 0.403 14.29930 74 VAL A CA 1
ATOM 587 C CA B VAL A 1 74 ? 41.04251 42.51671 24.16152 0.597 14.03087 74 VAL A CA 1
ATOM 588 C C A VAL A 1 74 ? 41.22201 41.24317 24.88469 0.403 12.42885 74 VAL A C 1
ATOM 589 C C B VAL A 1 74 ? 40.90964 41.19509 24.89284 0.597 12.32542 74 VAL A C 1
ATOM 590 O O A VAL A 1 74 ? 41.33689 41.22268 26.11482 0.403 12.09107 74 VAL A O 1
ATOM 591 O O B VAL A 1 74 ? 40.56379 41.12045 26.08521 0.597 11.78785 74 VAL A O 1
ATOM 598 N N . LEU A 1 75 ? 41.16996 40.14348 24.13436 1.000 11.14818 75 LEU A N 1
ATOM 599 C CA . LEU A 1 75 ? 41.35268 38.79525 24.64308 1.000 10.41957 75 LEU A CA 1
ATOM 600 C C . LEU A 1 75 ? 42.74369 38.33652 24.23989 1.000 10.67673 75 LEU A C 1
ATOM 601 O O . LEU A 1 75 ? 43.14815 38.50674 23.08323 1.000 10.44974 75 LEU A O 1
ATOM 606 N N . VAL A 1 76 ? 43.50678 37.81521 25.18923 1.000 10.75703 76 VAL A N 1
ATOM 607 C CA . VAL A 1 76 ? 44.78539 37.21070 24.85546 1.000 10.37373 76 VAL A CA 1
ATOM 608 C C . VAL A 1 76 ? 44.71047 35.73093 25.17502 1.000 10.06020 76 VAL A C 1
ATOM 609 O O . VAL A 1 76 ? 44.40122 35.36436 26.31601 1.000 11.65347 76 VAL A O 1
ATOM 613 N N . VAL A 1 77 ? 45.02587 34.89820 24.18598 1.000 9.57297 77 VAL A N 1
ATOM 614 C CA . VAL A 1 77 ? 45.00535 33.44850 24.32998 1.000 9.13769 77 VAL A CA 1
ATOM 615 C C . VAL A 1 77 ? 46.43167 32.92335 24.35046 1.000 9.50930 77 VAL A C 1
ATOM 616 O O . VAL A 1 77 ? 47.20692 33.14510 23.40452 1.000 9.36802 77 VAL A O 1
ATOM 620 N N . PHE A 1 78 ? 46.77569 32.22674 25.42796 1.000 10.35910 78 PHE A N 1
ATOM 621 C CA . PHE A 1 78 ? 48.03305 31.49552 25.52376 1.000 9.80623 78 PHE A CA 1
ATOM 622 C C . PHE A 1 78 ? 47.73422 30.01812 25.35569 1.000 10.69677 78 PHE A C 1
ATOM 623 O O . PHE A 1 78 ? 46.88489 29.47807 26.06589 1.000 11.32596 78 PHE A O 1
ATOM 631 N N . SER A 1 79 ? 48.41338 29.37909 24.41394 1.000 11.63621 79 SER A N 1
ATOM 632 C CA . SER A 1 79 ? 48.14785 27.99082 24.05840 1.000 10.67318 79 SER A CA 1
ATOM 633 C C . SER A 1 79 ? 49.39700 27.19130 24.37513 1.000 13.53495 79 SER A C 1
ATOM 634 O O . SER A 1 79 ? 50.46393 27.44929 23.80674 1.000 17.58288 79 SER A O 1
ATOM 637 N N . GLY A 1 80 ? 49.27815 26.23217 25.28390 1.000 12.33816 80 GLY A N 1
ATOM 638 C CA . GLY A 1 80 ? 50.36735 25.33042 25.56525 1.000 13.42995 80 GLY A CA 1
ATOM 639 C C . GLY A 1 80 ? 50.37948 24.15333 24.60606 1.000 9.70047 80 GLY A C 1
ATOM 640 O O . GLY A 1 80 ? 49.70600 24.13586 23.56955 1.000 10.34632 80 GLY A O 1
ATOM 641 N N . PRO A 1 81 ? 51.17729 23.14708 24.95972 1.000 11.92391 81 PRO A N 1
ATOM 642 C CA . PRO A 1 81 ? 51.19807 21.89252 24.18962 1.000 12.39360 81 PRO A CA 1
ATOM 643 C C . PRO A 1 81 ? 49.80159 21.30936 23.99179 1.000 11.16440 81 PRO A C 1
ATOM 644 O O . PRO A 1 81 ? 48.90720 21.47639 24.82697 1.000 11.84213 81 PRO A O 1
ATOM 648 N N . HIS A 1 82 ? 49.61344 20.62027 22.86562 1.000 11.02347 82 HIS A N 1
ATOM 649 C CA . HIS A 1 82 ? 48.30865 20.07172 22.51308 1.000 10.30115 82 HIS A CA 1
ATOM 650 C C . HIS A 1 82 ? 48.51717 18.89746 21.56428 1.000 10.75870 82 HIS A C 1
ATOM 651 O O . HIS A 1 82 ? 49.54930 18.78266 20.90668 1.000 12.09237 82 HIS A O 1
ATOM 658 N N . GLY A 1 83 ? 47.51094 18.04727 21.46340 1.000 11.90716 83 GLY A N 1
ATOM 659 C CA . GLY A 1 83 ? 47.63796 16.91785 20.55338 1.000 12.50877 83 GLY A CA 1
ATOM 660 C C . GLY A 1 83 ? 46.34835 16.13356 20.41495 1.000 10.45115 83 GLY A C 1
ATOM 661 O O . GLY A 1 83 ? 45.58851 15.97460 21.37357 1.000 10.09026 83 GLY A O 1
ATOM 662 N N . TYR A 1 84 ? 46.11395 15.62120 19.21561 1.000 10.71665 84 TYR A N 1
ATOM 663 C CA . TYR A 1 84 ? 44.93761 14.80796 18.93844 1.000 10.73163 84 TYR A CA 1
ATOM 664 C C . TYR A 1 84 ? 45.03349 13.47633 19.68089 1.000 12.89211 84 TYR A C 1
ATOM 665 O O . TYR A 1 84 ? 46.09508 12.84135 19.71099 1.000 13.12497 84 TYR A O 1
ATOM 674 N N . VAL A 1 85 ? 43.92223 13.04108 20.27956 1.000 10.02977 85 VAL A N 1
ATOM 675 C CA . VAL A 1 85 ? 43.82824 11.73300 20.93483 1.000 10.74102 85 VAL A CA 1
ATOM 676 C C . VAL A 1 85 ? 42.96875 10.82725 20.05760 1.000 10.73239 85 VAL A C 1
ATOM 677 O O . VAL A 1 85 ? 41.72800 10.90566 20.06830 1.000 11.79619 85 VAL A O 1
ATOM 681 N N . SER A 1 86 ? 43.62510 9.93101 19.30613 1.000 11.33767 86 SER A N 1
ATOM 682 C CA . SER A 1 86 ? 42.88465 9.02540 18.45391 1.000 12.09442 86 SER A CA 1
ATOM 683 C C . SER A 1 86 ? 42.41477 7.80317 19.24063 1.000 13.78665 86 SER A C 1
ATOM 684 O O . SER A 1 86 ? 43.12686 7.30145 20.12120 1.000 14.36541 86 SER A O 1
ATOM 687 N N . PRO A 1 87 ? 41.23967 7.26367 18.90390 1.000 13.92984 87 PRO A N 1
ATOM 688 C CA . PRO A 1 87 ? 40.82157 5.99794 19.51266 1.000 15.36005 87 PRO A CA 1
ATOM 689 C C . PRO A 1 87 ? 41.78272 4.84904 19.26519 1.000 16.28513 87 PRO A C 1
ATOM 690 O O . PRO A 1 87 ? 41.74224 3.86165 20.01310 1.000 21.22086 87 PRO A O 1
ATOM 694 N N A THR A 1 88 ? 42.63534 4.94265 18.23963 0.582 15.62672 88 THR A N 1
ATOM 695 N N B THR A 1 88 ? 42.67455 4.95174 18.26867 0.418 15.69144 88 THR A N 1
ATOM 696 C CA A THR A 1 88 ? 43.69584 3.95488 18.06213 0.582 16.19940 88 THR A CA 1
ATOM 697 C CA B THR A 1 88 ? 43.68564 3.91017 18.07905 0.418 17.31914 88 THR A CA 1
ATOM 698 C C A THR A 1 88 ? 44.48608 3.77905 19.35221 0.582 18.14948 88 THR A C 1
ATOM 699 C C B THR A 1 88 ? 44.61677 3.80186 19.27910 0.418 18.09757 88 THR A C 1
ATOM 700 O O A THR A 1 88 ? 44.80464 2.64797 19.75260 0.582 20.28770 88 THR A O 1
ATOM 701 O O B THR A 1 88 ? 45.19159 2.73092 19.52462 0.418 20.02439 88 THR A O 1
ATOM 708 N N . VAL A 1 89 ? 44.77687 4.88946 20.03149 1.000 17.50982 89 VAL A N 1
ATOM 709 C CA . VAL A 1 89 ? 45.56644 4.85598 21.25788 1.000 19.49820 89 VAL A CA 1
ATOM 710 C C . VAL A 1 89 ? 44.79146 4.19314 22.39022 1.000 20.19114 89 VAL A C 1
ATOM 711 O O . VAL A 1 89 ? 45.35492 3.40870 23.15398 1.000 21.54490 89 VAL A O 1
ATOM 715 N N . TYR A 1 90 ? 43.50026 4.51551 22.53786 1.000 18.49478 90 TYR A N 1
ATOM 716 C CA . TYR A 1 90 ? 42.69743 3.91105 23.59801 1.000 19.76976 90 TYR A CA 1
ATOM 717 C C . TYR A 1 90 ? 42.68965 2.39269 23.49371 1.000 24.01901 90 TYR A C 1
ATOM 718 O O . TYR A 1 90 ? 42.71285 1.69325 24.51276 1.000 27.98459 90 TYR A O 1
ATOM 727 N N . ALA A 1 91 ? 42.62346 1.87231 22.26742 1.000 23.62381 91 ALA A N 1
ATOM 728 C CA . ALA A 1 91 ? 42.48512 0.44251 22.00838 1.000 26.48667 91 ALA A CA 1
ATOM 729 C C . ALA A 1 91 ? 41.27197 -0.14312 22.72697 1.000 25.78655 91 ALA A C 1
ATOM 730 O O . ALA A 1 91 ? 41.29976 -1.28218 23.19127 1.000 26.03454 91 ALA A O 1
ATOM 732 N N . THR A 1 92 ? 40.20615 0.64454 22.83677 1.000 25.64047 92 THR A N 1
ATOM 733 C CA . THR A 1 92 ? 38.95838 0.22234 23.45218 1.000 29.51169 92 THR A CA 1
ATOM 734 C C . THR A 1 92 ? 37.85749 0.52038 22.44794 1.000 31.82776 92 THR A C 1
ATOM 735 O O . THR A 1 92 ? 38.00261 1.40390 21.60382 1.000 40.95455 92 THR A O 1
ATOM 739 N N . ASP A 1 93 ? 36.78183 -0.25113 22.49805 1.000 30.12203 93 ASP A N 1
ATOM 740 C CA . ASP A 1 93 ? 35.64818 0.02208 21.64448 1.000 29.89111 93 ASP A CA 1
ATOM 741 C C . ASP A 1 93 ? 34.40002 -0.22217 22.47570 1.000 28.30651 93 ASP A C 1
ATOM 742 O O . ASP A 1 93 ? 34.36040 -1.17962 23.26087 1.000 29.30737 93 ASP A O 1
ATOM 747 N N . PRO A 1 94 ? 33.36524 0.61734 22.33266 1.000 24.94967 94 PRO A N 1
ATOM 748 C CA . PRO A 1 94 ? 33.26803 1.78307 21.43998 1.000 22.57632 94 PRO A CA 1
ATOM 749 C C . PRO A 1 94 ? 34.05581 2.97859 21.96595 1.000 24.95708 94 PRO A C 1
ATOM 750 O O . PRO A 1 94 ? 34.28251 3.08564 23.17271 1.000 30.84348 94 PRO A O 1
ATOM 754 N N . ALA A 1 95 ? 34.47685 3.86506 21.06631 1.000 19.49465 95 ALA A N 1
ATOM 755 C CA . ALA A 1 95 ? 35.32557 4.98382 21.43966 1.000 17.79256 95 ALA A CA 1
ATOM 756 C C . ALA A 1 95 ? 34.91460 6.23215 20.67336 1.000 17.39392 95 ALA A C 1
ATOM 757 O O . ALA A 1 95 ? 34.24422 6.16698 19.63689 1.000 18.91537 95 ALA A O 1
ATOM 759 N N . VAL A 1 96 ? 35.34975 7.37319 21.20023 1.000 15.63454 96 VAL A N 1
ATOM 760 C CA . VAL A 1 96 ? 35.17983 8.66774 20.54252 1.000 13.96981 96 VAL A CA 1
ATOM 761 C C . VAL A 1 96 ? 36.49736 9.42948 20.62860 1.000 14.10166 96 VAL A C 1
ATOM 762 O O . VAL A 1 96 ? 37.17118 9.38471 21.67298 1.000 14.38749 96 VAL A O 1
ATOM 766 N N . PRO A 1 97 ? 36.90976 10.12900 19.57856 1.000 12.27669 97 PRO A N 1
ATOM 767 C CA . PRO A 1 97 ? 38.15753 10.88814 19.63985 1.000 11.45871 97 PRO A CA 1
ATOM 768 C C . PRO A 1 97 ? 38.01370 12.15568 20.47276 1.000 11.39118 97 PRO A C 1
ATOM 769 O O . PRO A 1 97 ? 36.91187 12.60587 20.79250 1.000 11.32534 97 PRO A O 1
ATOM 773 N N . THR A 1 98 ? 39.16449 12.72264 20.84020 1.000 10.43634 98 THR A N 1
ATOM 774 C CA . THR A 1 98 ? 39.19619 14.04267 21.46472 1.000 12.68349 98 THR A CA 1
ATOM 775 C C . THR A 1 98 ? 40.50850 14.73613 21.11997 1.000 11.69660 98 THR A C 1
ATOM 776 O O . THR A 1 98 ? 41.35695 14.19187 20.39841 1.000 11.27969 98 THR A O 1
ATOM 780 N N . TRP A 1 99 ? 40.67453 15.95317 21.64547 1.000 9.96613 99 TRP A N 1
ATOM 781 C CA . TRP A 1 99 ? 41.93475 16.67376 21.54543 1.000 9.61659 99 TRP A CA 1
ATOM 782 C C . TRP A 1 99 ? 42.33274 17.14046 22.93310 1.000 9.77064 99 TRP A C 1
ATOM 783 O O . TRP A 1 99 ? 41.48077 17.63384 23.68638 1.000 11.87874 99 TRP A O 1
ATOM 794 N N . ASP A 1 100 ? 43.60543 16.95073 23.29010 1.000 9.17615 100 ASP A N 1
ATOM 795 C CA . ASP A 1 100 ? 44.12855 17.35852 24.58913 1.000 10.22418 100 ASP A CA 1
ATOM 796 C C . ASP A 1 100 ? 44.92074 18.64818 24.42193 1.000 10.06538 100 ASP A C 1
ATOM 797 O O . ASP A 1 100 ? 45.63058 18.83433 23.42868 1.000 10.55260 100 ASP A O 1
ATOM 802 N N . TYR A 1 101 ? 44.79463 19.54427 25.39050 1.000 9.91594 101 TYR A N 1
ATOM 803 C CA . TYR A 1 101 ? 45.46785 20.83211 25.29445 1.000 9.03497 101 TYR A CA 1
ATOM 804 C C . TYR A 1 101 ? 45.38987 21.54445 26.62385 1.000 10.77922 101 TYR A C 1
ATOM 805 O O . TYR A 1 101 ? 44.56150 21.22127 27.47505 1.000 12.24894 101 TYR A O 1
ATOM 814 N N . ALA A 1 102 ? 46.25203 22.54275 26.77455 1.000 10.38516 102 ALA A N 1
ATOM 815 C CA . ALA A 1 102 ? 46.15752 23.46620 27.89315 1.000 9.90767 102 ALA A CA 1
ATOM 816 C C . ALA A 1 102 ? 46.15099 24.88504 27.34896 1.000 10.94833 102 ALA A C 1
ATOM 817 O O . ALA A 1 102 ? 46.83136 25.17611 26.35741 1.000 11.67752 102 ALA A O 1
ATOM 819 N N . ALA A 1 103 ? 45.36094 25.76168 27.98253 1.000 10.73704 103 ALA A N 1
ATOM 820 C CA . ALA A 1 103 ? 45.28486 27.13186 27.49364 1.000 8.97026 103 ALA A CA 1
ATOM 821 C C . ALA A 1 103 ? 44.90243 28.05141 28.63730 1.000 9.41554 103 ALA A C 1
ATOM 822 O O . ALA A 1 103 ? 44.20908 27.64339 29.57371 1.000 10.57351 103 ALA A O 1
ATOM 824 N N . VAL A 1 104 ? 45.33131 29.30865 28.52857 1.000 10.48661 104 VAL A N 1
ATOM 825 C CA . VAL A 1 104 ? 44.92115 30.36108 29.45276 1.000 9.81040 104 VAL A CA 1
ATOM 826 C C . VAL A 1 104 ? 44.39662 31.50913 28.61184 1.000 9.90207 104 VAL A C 1
ATOM 827 O O . VAL A 1 104 ? 45.05684 31.93533 27.65708 1.000 10.54071 104 VAL A O 1
ATOM 831 N N . HIS A 1 105 ? 43.19870 31.97199 28.92959 1.000 10.52451 105 HIS A N 1
ATOM 832 C CA . HIS A 1 105 ? 42.61745 33.13273 28.26511 1.000 10.28433 105 HIS A CA 1
ATOM 833 C C . HIS A 1 105 ? 42.52003 34.26402 29.26370 1.000 12.97295 105 HIS A C 1
ATOM 834 O O . HIS A 1 105 ? 42.05511 34.06925 30.39004 1.000 13.77927 105 HIS A O 1
ATOM 841 N N . ALA A 1 106 ? 42.93386 35.44308 28.85064 1.000 12.45275 106 ALA A N 1
ATOM 842 C CA . ALA A 1 106 ? 42.83421 36.60688 29.71223 1.000 12.99029 106 ALA A CA 1
ATOM 843 C C . ALA A 1 106 ? 42.18129 37.73200 28.92778 1.000 11.97407 106 ALA A C 1
ATOM 844 O O . ALA A 1 106 ? 42.48351 37.91937 27.74636 1.000 11.95638 106 ALA A O 1
ATOM 846 N N . THR A 1 107 ? 41.26116 38.46114 29.56102 1.000 13.73350 107 THR A N 1
ATOM 847 C CA . THR A 1 107 ? 40.62736 39.59827 28.90277 1.000 16.55701 107 THR A CA 1
ATOM 848 C C . THR A 1 107 ? 40.88693 40.86070 29.69303 1.000 16.60959 107 THR A C 1
ATOM 849 O O . THR A 1 107 ? 41.00591 40.82117 30.92095 1.000 18.30025 107 THR A O 1
ATOM 853 N N . GLY A 1 108 ? 40.92926 41.98740 28.99991 1.000 14.25451 108 GLY A N 1
ATOM 854 C CA . GLY A 1 108 ? 41.06269 43.24788 29.70339 1.000 17.12733 108 GLY A CA 1
ATOM 855 C C . GLY A 1 108 ? 41.11797 44.41888 28.74875 1.000 20.56107 108 GLY A C 1
ATOM 856 O O . GLY A 1 108 ? 40.82636 44.29447 27.55593 1.000 26.23946 108 GLY A O 1
ATOM 857 N N . ARG A 1 109 ? 41.47388 45.56625 29.32033 1.000 21.25920 109 ARG A N 1
ATOM 858 C CA . ARG A 1 109 ? 41.60212 46.84433 28.63007 1.000 25.31709 109 ARG A CA 1
ATOM 859 C C . ARG A 1 109 ? 43.01567 46.95796 28.08583 1.000 21.61312 109 ARG A C 1
ATOM 860 O O . ARG A 1 109 ? 43.97607 46.83406 28.85437 1.000 22.30924 109 ARG A O 1
ATOM 868 N N . VAL A 1 110 ? 43.15184 47.19089 26.74378 1.000 18.82142 110 VAL A N 1
ATOM 869 C CA . VAL A 1 110 ? 44.46447 47.40136 26.13369 1.000 16.51724 110 VAL A CA 1
ATOM 870 C C . VAL A 1 110 ? 44.78306 48.88466 26.10537 1.000 19.52652 110 VAL A C 1
ATOM 871 O O . VAL A 1 110 ? 43.90532 49.74150 25.95129 1.000 22.42012 110 VAL A O 1
ATOM 875 N N . GLU A 1 111 ? 46.05668 49.19925 26.27654 1.000 17.25383 111 GLU A N 1
ATOM 876 C CA . GLU A 1 111 ? 46.52853 50.56005 26.10308 1.000 20.31440 111 GLU A CA 1
ATOM 877 C C . GLU A 1 111 ? 47.88185 50.50307 25.42468 1.000 17.22808 111 GLU A C 1
ATOM 878 O O . GLU A 1 111 ? 48.65020 49.56313 25.62265 1.000 19.81181 111 GLU A O 1
ATOM 884 N N . LEU A 1 112 ? 48.15207 51.48289 24.58248 1.000 16.82927 112 LEU A N 1
ATOM 885 C CA . LEU A 1 112 ? 49.45317 51.53342 23.93849 1.000 16.56761 112 LEU A CA 1
ATOM 886 C C . LEU A 1 112 ? 50.50917 51.84394 24.98979 1.000 16.21221 112 LEU A C 1
ATOM 887 O O . LEU A 1 112 ? 50.26479 52.60253 25.93223 1.000 20.17108 112 LEU A O 1
ATOM 892 N N . ALA A 1 113 ? 51.66550 51.19754 24.86014 1.000 15.69528 113 ALA A N 1
ATOM 893 C CA . ALA A 1 113 ? 52.75665 51.36195 25.81253 1.000 18.16667 113 ALA A CA 1
ATOM 894 C C . ALA A 1 113 ? 53.80960 52.28515 25.22092 1.000 24.04819 113 ALA A C 1
ATOM 895 O O . ALA A 1 113 ? 54.40175 51.97188 24.17947 1.000 25.75055 113 ALA A O 1
ATOM 897 N N . GLU A 1 114 ? 54.07648 53.38983 25.91843 1.000 23.11375 114 GLU A N 1
ATOM 898 C CA . GLU A 1 114 ? 55.07938 54.34373 25.45393 1.000 26.56390 114 GLU A CA 1
ATOM 899 C C . GLU A 1 114 ? 56.49378 53.81136 25.64743 1.000 29.39076 114 GLU A C 1
ATOM 900 O O . GLU A 1 114 ? 57.41244 54.20099 24.91540 1.000 34.14802 114 GLU A O 1
ATOM 902 N N . ASP A 1 115 ? 56.67845 52.91403 26.60872 1.000 19.10809 115 ASP A N 1
ATOM 903 C CA . ASP A 1 115 ? 57.98896 52.36761 26.94604 1.000 19.12493 115 ASP A CA 1
ATOM 904 C C . ASP A 1 115 ? 58.27938 51.11224 26.11215 1.000 16.73818 115 ASP A C 1
ATOM 905 O O . ASP A 1 115 ? 58.47208 50.01662 26.63726 1.000 17.36204 115 ASP A O 1
ATOM 910 N N . ALA A 1 116 ? 58.28814 51.28460 24.78199 1.000 15.42052 116 ALA A N 1
ATOM 911 C CA . ALA A 1 116 ? 58.41698 50.12711 23.89321 1.000 14.20443 116 ALA A CA 1
ATOM 912 C C . ALA A 1 116 ? 59.75694 49.42026 24.06046 1.000 14.62847 116 ALA A C 1
ATOM 913 O O . ALA A 1 116 ? 59.81802 48.18270 24.02588 1.000 15.15629 116 ALA A O 1
ATOM 915 N N . LEU A 1 117 ? 60.83999 50.17742 24.23264 1.000 15.73425 117 LEU A N 1
ATOM 916 C CA . LEU A 1 117 ? 62.13840 49.53594 24.39817 1.000 15.30146 117 LEU A CA 1
ATOM 917 C C . LEU A 1 117 ? 62.14238 48.62599 25.61813 1.000 14.99274 117 LEU A C 1
ATOM 918 O O . LEU A 1 117 ? 62.62900 47.48775 25.55448 1.000 14.81311 117 LEU A O 1
ATOM 923 N N . ASP A 1 118 ? 61.58395 49.09933 26.73977 1.000 14.54354 118 ASP A N 1
ATOM 924 C CA . ASP A 1 118 ? 61.52385 48.26900 27.93491 1.000 17.17091 118 ASP A CA 1
ATOM 925 C C . ASP A 1 118 ? 60.67956 47.02445 27.69602 1.000 15.01098 118 ASP A C 1
ATOM 926 O O . ASP A 1 118 ? 61.06132 45.92269 28.10867 1.000 14.97243 118 ASP A O 1
ATOM 931 N N . VAL A 1 119 ? 59.55611 47.16464 26.98687 1.000 12.93123 119 VAL A N 1
ATOM 932 C CA . VAL A 1 119 ? 58.71788 46.00352 26.69219 1.000 12.52684 119 VAL A CA 1
ATOM 933 C C . VAL A 1 119 ? 59.49060 44.97065 25.87789 1.000 12.74790 119 VAL A C 1
ATOM 934 O O . VAL A 1 119 ? 59.49296 43.77952 26.21219 1.000 12.49508 119 VAL A O 1
ATOM 938 N N . VAL A 1 120 ? 60.15685 45.39980 24.79746 1.000 12.12992 120 VAL A N 1
ATOM 939 C CA . VAL A 1 120 ? 60.84498 44.40475 23.97247 1.000 12.66885 120 VAL A CA 1
ATOM 940 C C . VAL A 1 120 ? 62.04610 43.79924 24.69172 1.000 12.00472 120 VAL A C 1
ATOM 941 O O . VAL A 1 120 ? 62.31378 42.59517 24.54359 1.000 12.88085 120 VAL A O 1
ATOM 945 N N . GLU A 1 121 ? 62.76650 44.58289 25.50156 1.000 12.68789 121 GLU A N 1
ATOM 946 C CA . GLU A 1 121 ? 63.90422 44.02714 26.23843 1.000 13.03047 121 GLU A CA 1
ATOM 947 C C . GLU A 1 121 ? 63.43803 43.04694 27.30993 1.000 14.61051 121 GLU A C 1
ATOM 948 O O . GLU A 1 121 ? 64.05173 41.99379 27.50788 1.000 15.07952 121 GLU A O 1
ATOM 954 N N . ARG A 1 122 ? 62.32793 43.34803 27.98928 1.000 13.59521 122 ARG A N 1
ATOM 955 C CA . ARG A 1 122 ? 61.81318 42.37708 28.95059 1.000 14.02499 122 ARG A CA 1
ATOM 956 C C . ARG A 1 122 ? 61.31094 41.12669 28.24706 1.000 12.59076 122 ARG A C 1
ATOM 957 O O . ARG A 1 122 ? 61.40057 40.01484 28.79910 1.000 14.29815 122 ARG A O 1
ATOM 965 N N . THR A 1 123 ? 60.82144 41.27565 27.01959 1.000 11.96662 123 THR A N 1
ATOM 966 C CA . THR A 1 123 ? 60.42480 40.10206 26.25102 1.000 11.80942 123 THR A CA 1
ATOM 967 C C . THR A 1 123 ? 61.63028 39.22894 25.91627 1.000 12.30804 123 THR A C 1
ATOM 968 O O . THR A 1 123 ? 61.55335 37.99620 26.02502 1.000 12.46696 123 THR A O 1
ATOM 972 N N . VAL A 1 124 ? 62.74788 39.84217 25.49677 1.000 12.01482 124 VAL A N 1
ATOM 973 C CA . VAL A 1 124 ? 63.97961 39.07116 25.29336 1.000 13.92718 124 VAL A CA 1
ATOM 974 C C . VAL A 1 124 ? 64.31943 38.28101 26.54714 1.000 13.64913 124 VAL A C 1
ATOM 975 O O . VAL A 1 124 ? 64.55386 37.06455 26.49756 1.000 14.89793 124 VAL A O 1
ATOM 979 N N . ALA A 1 125 ? 64.36948 38.96575 27.69618 1.000 12.57770 125 ALA A N 1
ATOM 980 C CA . ALA A 1 125 ? 64.76412 38.28738 28.92308 1.000 15.95975 125 ALA A CA 1
ATOM 981 C C . ALA A 1 125 ? 63.83037 37.11883 29.23861 1.000 15.27215 125 ALA A C 1
ATOM 982 O O . ALA A 1 125 ? 64.28583 36.05284 29.67992 1.000 17.21316 125 ALA A O 1
ATOM 984 N N . ALA A 1 126 ? 62.52277 37.29499 29.02992 1.000 14.68889 126 ALA A N 1
ATOM 985 C CA . ALA A 1 126 ? 61.56399 36.25987 29.42365 1.000 13.05702 126 ALA A CA 1
ATOM 986 C C . ALA A 1 126 ? 61.62732 35.05075 28.50081 1.000 13.83565 126 ALA A C 1
ATOM 987 O O . ALA A 1 126 ? 61.42228 33.90778 28.93829 1.000 17.12450 126 ALA A O 1
ATOM 989 N N . LEU A 1 127 ? 61.86860 35.28213 27.21487 1.000 13.11947 127 LEU A N 1
ATOM 990 C CA . LEU A 1 127 ? 61.91463 34.19954 26.24797 1.000 13.27053 127 LEU A CA 1
ATOM 991 C C . LEU A 1 127 ? 63.25795 33.48105 26.24395 1.000 14.91422 127 LEU A C 1
ATOM 992 O O . LEU A 1 127 ? 63.31817 32.30009 25.88985 1.000 18.04297 127 LEU A O 1
ATOM 997 N N . GLU A 1 128 ? 64.33013 34.14335 26.68243 1.000 13.91099 128 GLU A N 1
ATOM 998 C CA . GLU A 1 128 ? 65.62567 33.49639 26.79171 1.000 15.57393 128 GLU A CA 1
ATOM 999 C C . GLU A 1 128 ? 65.82063 32.79967 28.13202 1.000 16.49532 128 GLU A C 1
ATOM 1000 O O . GLU A 1 128 ? 66.64797 31.88737 28.22198 1.000 18.39058 128 GLU A O 1
ATOM 1006 N N . ALA A 1 129 ? 65.05471 33.18370 29.15611 1.000 17.67644 129 ALA A N 1
ATOM 1007 C CA . ALA A 1 129 ? 65.26075 32.61221 30.48645 1.000 19.79454 129 ALA A CA 1
ATOM 1008 C C . ALA A 1 129 ? 65.19225 31.08679 30.52623 1.000 19.99277 129 ALA A C 1
ATOM 1009 O O . ALA A 1 129 ? 66.05880 30.48144 31.17919 1.000 21.09556 129 ALA A O 1
ATOM 1011 N N . PRO A 1 130 ? 64.23849 30.41597 29.87706 1.000 16.07094 130 PRO A N 1
ATOM 1012 C CA . PRO A 1 130 ? 64.19197 28.95117 29.93658 1.000 20.15097 130 PRO A CA 1
ATOM 1013 C C . PRO A 1 130 ? 65.17568 28.25035 29.01727 1.000 19.96489 130 PRO A C 1
ATOM 1014 O O . PRO A 1 130 ? 65.22594 27.01441 29.02747 1.000 22.66353 130 PRO A O 1
ATOM 1018 N N . ARG A 1 131 ? 65.98901 28.97533 28.26158 1.000 20.95414 131 ARG A N 1
ATOM 1019 C CA . ARG A 1 131 ? 66.89318 28.34335 27.31475 1.000 20.28326 131 ARG A CA 1
ATOM 1020 C C . ARG A 1 131 ? 68.26596 28.10156 27.92379 1.000 23.53032 131 ARG A C 1
ATOM 1021 O O . ARG A 1 131 ? 68.68624 28.79056 28.85630 1.000 23.95737 131 ARG A O 1
ATOM 1029 N N A ASP A 1 132 ? 68.96599 27.10373 27.38338 0.477 23.38079 132 ASP A N 1
ATOM 1030 N N B ASP A 1 132 ? 68.96687 27.11153 27.37188 0.523 23.32496 132 ASP A N 1
ATOM 1031 C CA A ASP A 1 132 ? 70.31523 26.75288 27.82494 0.477 27.03779 132 ASP A CA 1
ATOM 1032 C CA B ASP A 1 132 ? 70.31080 26.75214 27.81692 0.523 27.04307 132 ASP A CA 1
ATOM 1033 C C A ASP A 1 132 ? 71.13186 26.37961 26.59329 0.477 28.03942 132 ASP A C 1
ATOM 1034 C C B ASP A 1 132 ? 71.13072 26.37995 26.58796 0.523 28.02577 132 ASP A C 1
ATOM 1035 O O A ASP A 1 132 ? 70.95238 25.28580 26.03348 0.477 29.88228 132 ASP A O 1
ATOM 1036 O O B ASP A 1 132 ? 70.95281 25.28698 26.02575 0.523 29.94388 132 ASP A O 1
ATOM 1045 N N . PRO A 1 133 ? 72.03360 27.26159 26.13147 1.000 28.20457 133 PRO A N 1
ATOM 1046 C CA . PRO A 1 133 ? 72.37518 28.57785 26.69705 1.000 24.59143 133 PRO A CA 1
ATOM 1047 C C . PRO A 1 133 ? 71.36323 29.66884 26.33598 1.000 22.21655 133 PRO A C 1
ATOM 1048 O O . PRO A 1 133 ? 70.60087 29.50820 25.39033 1.000 26.14304 133 PRO A O 1
ATOM 1052 N N . ALA A 1 134 ? 71.35347 30.74647 27.10939 1.000 21.84523 134 ALA A N 1
ATOM 1053 C CA . ALA A 1 134 ? 70.50053 31.89364 26.84491 1.000 23.53030 134 ALA A CA 1
ATOM 1054 C C . ALA A 1 134 ? 71.32700 32.95961 26.14437 1.000 20.04992 134 ALA A C 1
ATOM 1055 O O . ALA A 1 134 ? 72.54907 33.02012 26.30866 1.000 24.38129 134 ALA A O 1
ATOM 1057 N N . TRP A 1 135 ? 70.65859 33.76402 25.32938 1.000 20.01847 135 TRP A N 1
ATOM 1058 C CA . TRP A 1 135 ? 71.28130 34.86844 24.60549 1.000 19.61410 135 TRP A CA 1
ATOM 1059 C C . TRP A 1 135 ? 71.09137 36.14973 25.39775 1.000 24.49588 135 TRP A C 1
ATOM 1060 O O . TRP A 1 135 ? 69.96572 36.48836 25.77458 1.000 28.17497 135 TRP A O 1
ATOM 1071 N N . THR A 1 136 ? 72.17778 36.86345 25.62592 1.000 29.17237 136 THR A N 1
ATOM 1072 C CA . THR A 1 136 ? 71.93836 38.20126 26.13735 1.000 31.78803 136 THR A CA 1
ATOM 1073 C C . THR A 1 136 ? 72.41627 39.23322 25.12114 1.000 28.11583 136 THR A C 1
ATOM 1074 O O . THR A 1 136 ? 73.41538 39.00694 24.43232 1.000 29.35282 136 THR A O 1
ATOM 1078 N N . PRO A 1 137 ? 71.68329 40.33199 24.95780 1.000 26.73417 137 PRO A N 1
ATOM 1079 C CA . PRO A 1 137 ? 72.04299 41.30996 23.92066 1.000 24.74155 137 PRO A CA 1
ATOM 1080 C C . PRO A 1 137 ? 73.32678 42.04732 24.26544 1.000 27.91421 137 PRO A C 1
ATOM 1081 O O . PRO A 1 137 ? 73.46544 42.60924 25.35331 1.000 31.78175 137 PRO A O 1
ATOM 1085 N N . THR A 1 138 ? 74.25946 42.04416 23.31711 1.000 26.09517 138 THR A N 1
ATOM 1086 C CA . THR A 1 138 ? 75.46074 42.86143 23.39947 1.000 28.20711 138 THR A CA 1
ATOM 1087 C C . THR A 1 138 ? 75.08465 44.33640 23.27422 1.000 28.74773 138 THR A C 1
ATOM 1088 O O . THR A 1 138 ? 73.98127 44.67466 22.84388 1.000 25.16879 138 THR A O 1
ATOM 1092 N N . PRO A 1 139 ? 75.99246 45.25178 23.62265 1.000 29.85077 139 PRO A N 1
ATOM 1093 C CA . PRO A 1 139 ? 75.70174 46.66947 23.34703 1.000 28.33231 139 PRO A CA 1
ATOM 1094 C C . PRO A 1 139 ? 75.36134 46.95569 21.88969 1.000 28.17547 139 PRO A C 1
ATOM 1095 O O . PRO A 1 139 ? 74.47923 47.78132 21.62302 1.000 27.43247 139 PRO A O 1
ATOM 1099 N N . ALA A 1 140 ? 76.00281 46.26269 20.94299 1.000 27.01638 140 ALA A N 1
ATOM 1100 C CA . ALA A 1 140 ? 75.67866 46.44149 19.52835 1.000 25.38039 140 ALA A CA 1
ATOM 1101 C C . ALA A 1 140 ? 74.24539 46.01154 19.21954 1.000 24.86298 140 ALA A C 1
ATOM 1102 O O . ALA A 1 140 ? 73.55829 46.64116 18.40397 1.000 24.82268 140 ALA A O 1
ATOM 1104 N N . SER A 1 141 ? 73.77968 44.93041 19.84498 1.000 24.45361 141 SER A N 1
ATOM 1105 C CA . SER A 1 141 ? 72.39719 44.52513 19.63877 1.000 19.48388 141 SER A CA 1
ATOM 1106 C C . SER A 1 141 ? 71.43624 45.53602 20.25292 1.000 21.85313 141 SER A C 1
ATOM 1107 O O . SER A 1 141 ? 70.38972 45.83923 19.67173 1.000 19.00403 141 SER A O 1
ATOM 1110 N N . ARG A 1 142 ? 71.77944 46.08611 21.42124 1.000 22.76701 142 ARG A N 1
ATOM 1111 C CA . ARG A 1 142 ? 70.90577 47.09024 22.02200 1.000 23.53871 142 ARG A CA 1
ATOM 1112 C C . ARG A 1 142 ? 70.85756 48.35713 21.17487 1.000 22.81406 142 ARG A C 1
ATOM 1113 O O . ARG A 1 142 ? 69.79482 48.97463 21.03208 1.000 21.72766 142 ARG A O 1
ATOM 1121 N N . GLU A 1 143 ? 71.99718 48.75681 20.60732 1.000 23.58262 143 GLU A N 1
ATOM 1122 C CA . GLU A 1 143 ? 72.00994 49.85417 19.64349 1.000 23.97147 143 GLU A CA 1
ATOM 1123 C C . GLU A 1 143 ? 71.09019 49.54322 18.46764 1.000 22.93377 143 GLU A C 1
ATOM 1124 O O . GLU A 1 143 ? 70.28311 50.38207 18.04989 1.000 23.71221 143 GLU A O 1
ATOM 1130 N N . ARG A 1 144 ? 71.16092 48.31923 17.94973 1.000 20.40776 144 ARG A N 1
ATOM 1131 C CA . ARG A 1 144 ? 70.24609 47.93249 16.88068 1.000 18.40220 144 ARG A CA 1
ATOM 1132 C C . ARG A 1 144 ? 68.78099 47.93154 17.33434 1.000 18.16406 144 ARG A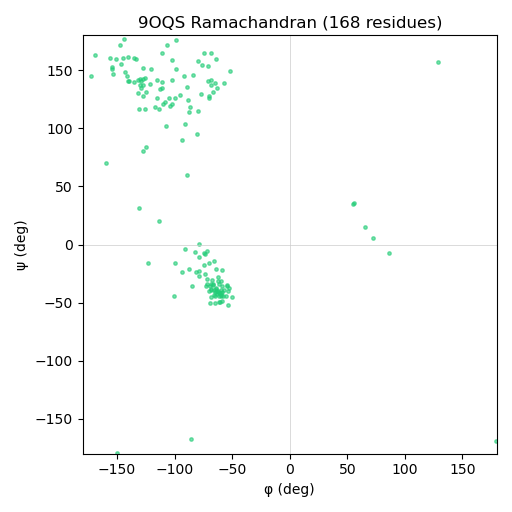 C 1
ATOM 1133 O O . ARG A 1 144 ? 67.90413 48.33357 16.56388 1.000 18.24509 144 ARG A O 1
ATOM 1141 N N . PHE A 1 145 ? 68.48341 47.50784 18.58105 1.000 15.51599 145 PHE A N 1
ATOM 1142 C CA . PHE A 1 145 ? 67.11022 47.63022 19.09045 1.000 14.17201 145 PHE A CA 1
ATOM 1143 C C . PHE A 1 145 ? 66.61625 49.06889 18.98859 1.000 15.15677 145 PHE A C 1
ATOM 1144 O O . PHE A 1 145 ? 65.46357 49.31445 18.60703 1.000 14.31672 145 PHE A O 1
ATOM 1152 N N A ARG A 1 146 ? 67.47496 50.03840 19.32765 0.551 15.46621 146 ARG A N 1
ATOM 1153 N N B ARG A 1 146 ? 67.46566 50.02980 19.36655 0.449 15.51870 146 ARG A N 1
ATOM 1154 C CA A ARG A 1 146 ? 67.08179 51.44310 19.23483 0.551 16.24409 146 ARG A CA 1
ATOM 1155 C CA B ARG A 1 146 ? 67.11481 51.43870 19.22166 0.449 16.32588 146 ARG A CA 1
ATOM 1156 C C A ARG A 1 146 ? 66.83010 51.86695 17.79011 0.551 16.27356 146 ARG A C 1
ATOM 1157 C C B ARG A 1 146 ? 66.74517 51.75262 17.77965 0.449 16.17712 146 ARG A C 1
ATOM 1158 O O A ARG A 1 146 ? 65.96310 52.71083 17.53485 0.551 17.21882 146 ARG A O 1
ATOM 1159 O O B ARG A 1 146 ? 65.70661 52.36576 17.50956 0.449 16.11057 146 ARG A O 1
ATOM 1174 N N . ALA A 1 147 ? 67.56794 51.29598 16.83416 1.000 16.30078 147 ALA A N 1
ATOM 1175 C CA . ALA A 1 147 ? 67.33504 51.60238 15.42101 1.000 16.96501 147 ALA A CA 1
ATOM 1176 C C . ALA A 1 147 ? 66.04348 50.96426 14.91472 1.000 15.43013 147 ALA A C 1
ATOM 1177 O O . ALA A 1 147 ? 65.37816 51.51490 14.03109 1.000 17.33321 147 ALA A O 1
ATOM 1179 N N . LEU A 1 148 ? 65.67622 49.79926 15.45949 1.000 13.36852 148 LEU A N 1
ATOM 1180 C CA . LEU A 1 148 ? 64.44777 49.10780 15.06849 1.000 13.97284 148 LEU A CA 1
ATOM 1181 C C . LEU A 1 148 ? 63.19796 49.69721 15.71299 1.000 15.24897 148 LEU A C 1
ATOM 1182 O O . LEU A 1 148 ? 62.09406 49.50976 15.17691 1.000 15.14839 148 LEU A O 1
ATOM 1187 N N . LEU A 1 149 ? 63.35160 50.38839 16.83449 1.000 13.90281 149 LEU A N 1
ATOM 1188 C CA . LEU A 1 149 ? 62.20712 50.80894 17.64743 1.000 14.82898 149 LEU A CA 1
ATOM 1189 C C . LEU A 1 149 ? 61.12160 51.57562 16.90102 1.000 15.15701 149 LEU A C 1
ATOM 1190 O O . LEU A 1 149 ? 59.93499 51.36368 17.21799 1.000 15.52939 149 LEU A O 1
ATOM 1195 N N . PRO A 1 150 ? 61.42211 52.45582 15.93609 1.000 14.50094 150 PRO A N 1
ATOM 1196 C CA . PRO A 1 150 ? 60.33894 53.18304 15.25079 1.000 15.47778 150 PRO A CA 1
ATOM 1197 C C . PRO A 1 150 ? 59.34622 52.26897 14.55613 1.000 15.22570 150 PRO A C 1
ATOM 1198 O O . PRO A 1 150 ? 58.21554 52.69866 14.27556 1.000 17.74450 150 PRO A O 1
ATOM 1202 N N . GLY A 1 151 ? 59.73716 51.04478 14.23581 1.000 14.38731 151 GLY A N 1
ATOM 1203 C CA . GLY A 1 151 ? 58.86735 50.10848 13.55447 1.000 13.80259 151 GLY A CA 1
ATOM 1204 C C . GLY A 1 151 ? 58.04807 49.20635 14.45043 1.000 13.19554 151 GLY A C 1
ATOM 1205 O O . GLY A 1 151 ? 57.37433 48.30340 13.94597 1.000 13.02056 151 GLY A O 1
ATOM 1206 N N A VAL A 1 152 ? 58.04936 49.44111 15.74414 0.563 13.26975 152 VAL A N 1
ATOM 1207 N N B VAL A 1 152 ? 58.11019 49.40912 15.77331 0.437 13.35493 152 VAL A N 1
ATOM 1208 C CA A VAL A 1 152 ? 57.34585 48.56634 16.66352 0.563 13.72080 152 VAL A CA 1
ATOM 1209 C CA B VAL A 1 152 ? 57.40923 48.60370 16.77508 0.437 13.63627 152 VAL A CA 1
ATOM 1210 C C A VAL A 1 152 ? 56.31225 49.37813 17.43215 0.563 12.11474 152 VAL A C 1
ATOM 1211 C C B VAL A 1 152 ? 56.25381 49.41874 17.33392 0.437 12.06628 152 VAL A C 1
ATOM 1212 O O A VAL A 1 152 ? 56.50045 50.57036 17.70338 0.563 13.35927 152 VAL A O 1
ATOM 1213 O O B VAL A 1 152 ? 56.32404 50.64901 17.40954 0.437 13.83770 152 VAL A O 1
ATOM 1220 N N . VAL A 1 153 ? 55.20772 48.72074 17.77969 1.000 11.86990 153 VAL A N 1
ATOM 1221 C CA . VAL A 1 153 ? 54.19700 49.27896 18.68518 1.000 11.17797 153 VAL A CA 1
ATOM 1222 C C . VAL A 1 153 ? 54.04886 48.30265 19.84108 1.000 11.09421 153 VAL A C 1
ATOM 1223 O O . VAL A 1 153 ? 53.79749 47.11117 19.61913 1.000 11.70958 153 VAL A O 1
ATOM 1227 N N . ALA A 1 154 ? 54.24171 48.78561 21.06217 1.000 12.31040 154 ALA A N 1
ATOM 1228 C CA . ALA A 1 154 ? 54.06710 47.95817 22.24498 1.000 12.55827 154 ALA A CA 1
ATOM 1229 C C . ALA A 1 154 ? 52.73221 48.29040 22.90657 1.000 13.44854 154 ALA A C 1
ATOM 1230 O O . ALA A 1 154 ? 52.15349 49.37129 22.71350 1.000 13.04330 154 ALA A O 1
ATOM 1232 N N . PHE A 1 155 ? 52.24516 47.34636 23.70675 1.000 11.66079 155 PHE A N 1
ATOM 1233 C CA . PHE A 1 155 ? 50.94931 47.54107 24.34298 1.000 10.66445 155 PHE A CA 1
ATOM 1234 C C . PHE A 1 155 ? 50.89770 46.79399 25.67439 1.000 11.98404 155 PHE A C 1
ATOM 1235 O O . PHE A 1 155 ? 51.67908 45.87355 25.92739 1.000 11.80423 155 PHE A O 1
ATOM 1243 N N . ARG A 1 156 ? 49.96214 47.21595 26.52775 1.000 12.58779 156 ARG A N 1
ATOM 1244 C CA . ARG A 1 156 ? 49.73655 46.65031 27.85138 1.000 13.11216 156 ARG A CA 1
ATOM 1245 C C . ARG A 1 156 ? 48.27721 46.25212 27.96112 1.000 13.94056 156 ARG A C 1
ATOM 1246 O O . ARG A 1 156 ? 47.40866 46.98182 27.47635 1.000 14.85337 156 ARG A O 1
ATOM 1254 N N . VAL A 1 157 ? 48.00805 45.14420 28.65130 1.000 11.38619 157 VAL A N 1
ATOM 1255 C CA . VAL A 1 157 ? 46.64133 44.73166 28.97404 1.000 12.80526 157 VAL A CA 1
ATOM 1256 C C . VAL A 1 157 ? 46.54121 44.53150 30.47691 1.000 12.42171 157 VAL A C 1
ATOM 1257 O O . VAL A 1 157 ? 47.17729 43.62896 31.03296 1.000 13.65016 157 VAL A O 1
ATOM 1261 N N . ARG A 1 158 ? 45.71393 45.33318 31.12436 1.000 14.31229 158 ARG A N 1
ATOM 1262 C CA . ARG A 1 158 ? 45.38323 45.12472 32.51965 1.000 14.95764 158 ARG A CA 1
ATOM 1263 C C . ARG A 1 158 ? 44.33860 44.01610 32.58059 1.000 13.51774 158 ARG A C 1
ATOM 1264 O O . ARG A 1 158 ? 43.22638 44.18840 32.08308 1.000 17.20466 158 ARG A O 1
ATOM 1272 N N . VAL A 1 159 ? 44.69306 42.87674 33.18120 1.000 13.16277 159 VAL A N 1
ATOM 1273 C CA . VAL A 1 159 ? 43.81687 41.71042 33.14729 1.000 15.08190 159 VAL A CA 1
ATOM 1274 C C . VAL A 1 159 ? 42.58692 41.95582 34.01133 1.000 13.43769 159 VAL A C 1
ATOM 1275 O O . VAL A 1 159 ? 42.69379 42.30142 35.19711 1.000 15.00763 159 VAL A O 1
ATOM 1279 N N . ARG A 1 160 ? 41.40570 41.78888 33.41999 1.000 13.76881 160 ARG A N 1
ATOM 1280 C CA . ARG A 1 160 ? 40.13551 41.90317 34.11639 1.000 15.54062 160 ARG A CA 1
ATOM 1281 C C . ARG A 1 160 ? 39.55720 40.54956 34.46716 1.000 15.74467 160 ARG A C 1
ATOM 1282 O O . ARG A 1 160 ? 39.07898 40.35853 35.58480 1.000 19.00061 160 ARG A O 1
ATOM 1290 N N . THR A 1 161 ? 39.58902 39.60428 33.52458 1.000 16.05146 161 THR A N 1
ATOM 1291 C CA . THR A 1 161 ? 39.14738 38.24150 33.77384 1.000 16.16456 161 THR A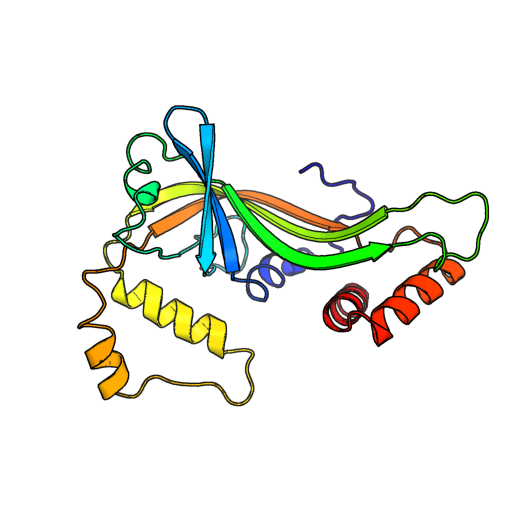 CA 1
ATOM 1292 C C . THR A 1 161 ? 40.16828 37.26689 33.22026 1.000 15.68567 161 THR A C 1
ATOM 1293 O O . THR A 1 161 ? 40.97060 37.59684 32.33925 1.000 14.76673 161 THR A O 1
ATOM 1297 N N . GLU A 1 162 ? 40.11487 36.04937 33.74299 1.000 14.89599 162 GLU A N 1
ATOM 1298 C CA . GLU A 1 162 ? 41.04132 35.00892 33.33782 1.000 16.55171 162 GLU A CA 1
ATOM 1299 C C . GLU A 1 162 ? 40.38513 33.65646 33.54615 1.000 15.59911 162 GLU A C 1
ATOM 1300 O O . GLU A 1 162 ? 39.59106 33.46191 34.47050 1.000 16.81888 162 GLU A O 1
ATOM 1306 N N . GLN A 1 163 ? 40.72062 32.72542 32.66087 1.000 15.37463 163 GLN A N 1
ATOM 1307 C CA . GLN A 1 163 ? 40.31782 31.33856 32.82792 1.000 16.04757 163 GLN A CA 1
ATOM 1308 C C . GLN A 1 163 ? 41.41420 30.45087 32.26637 1.000 13.42238 163 GLN A C 1
ATOM 1309 O O . GLN A 1 163 ? 42.18816 30.85832 31.40039 1.000 13.85968 163 GLN A O 1
ATOM 1315 N N . SER A 1 164 ? 41.47594 29.22887 32.76956 1.000 12.74991 164 SER A N 1
ATOM 1316 C CA . SER A 1 164 ? 42.47176 28.28914 32.29055 1.000 12.60977 164 SER A CA 1
ATOM 1317 C C . SER A 1 164 ? 41.86942 26.89803 32.24631 1.000 13.93096 164 SER A C 1
ATOM 1318 O O . SER A 1 164 ? 41.01557 26.52943 33.06698 1.000 15.68657 164 SER A O 1
ATOM 1321 N N . MET A 1 165 ? 42.34574 26.10941 31.28538 1.000 12.58919 165 MET A N 1
ATOM 1322 C CA . MET A 1 165 ? 41.93583 24.72109 31.22972 1.000 15.14850 165 MET A CA 1
ATOM 1323 C C . MET A 1 165 ? 43.12473 23.84535 30.87047 1.000 11.50276 165 MET A C 1
ATOM 1324 O O . MET A 1 165 ? 43.95696 24.19765 30.01900 1.000 11.46947 165 MET A O 1
ATOM 1329 N N . PHE A 1 166 ? 43.17560 22.69698 31.53015 1.000 12.96764 166 PHE A N 1
ATOM 1330 C CA . PHE A 1 166 ? 44.22884 21.70967 31.36443 1.000 12.91947 166 PHE A CA 1
ATOM 1331 C C . PHE A 1 166 ? 43.50908 20.41646 31.01304 1.000 12.35953 166 PHE A C 1
ATOM 1332 O O . PHE A 1 166 ? 43.21593 19.58694 31.87798 1.000 13.67375 166 PHE A O 1
ATOM 1340 N N . LYS A 1 167 ? 43.20447 20.26831 29.71803 1.000 12.40672 167 LYS A N 1
ATOM 1341 C CA . LYS A 1 167 ? 42.43459 19.11843 29.23916 1.000 12.91482 167 LYS A CA 1
ATOM 1342 C C . LYS A 1 167 ? 43.43164 18.04859 28.80770 1.000 13.04555 167 LYS A C 1
ATOM 1343 O O . LYS A 1 167 ? 43.89957 18.01482 27.66091 1.000 12.77930 167 LYS A O 1
ATOM 1349 N N . LEU A 1 168 ? 43.79230 17.18703 29.76569 1.000 11.70043 168 LEU A N 1
ATOM 1350 C CA . LEU A 1 168 ? 44.98362 16.34475 29.65072 1.000 12.05508 168 LEU A CA 1
ATOM 1351 C C . LEU A 1 168 ? 44.68294 14.87600 29.96249 1.000 12.48900 168 LEU A C 1
ATOM 1352 O O . LEU A 1 168 ? 45.55632 14.15731 30.45568 1.000 14.73126 168 LEU A O 1
ATOM 1357 N N . SER A 1 169 ? 43.46651 14.41487 29.66336 1.000 12.26750 169 SER A N 1
ATOM 1358 C CA . SER A 1 169 ? 43.06974 13.01296 29.80523 1.000 13.26919 169 SER A CA 1
ATOM 1359 C C . SER A 1 169 ? 43.06693 12.52521 31.24983 1.000 14.99108 169 SER A C 1
ATOM 1360 O O . SER A 1 169 ? 43.00883 11.31933 31.48934 1.000 15.61041 169 SER A O 1
ATOM 1363 N N . GLN A 1 170 ? 43.11151 13.43531 32.22608 1.000 15.80306 170 GLN A N 1
ATOM 1364 C CA . GLN A 1 170 ? 43.21487 13.02847 33.62034 1.000 18.41077 170 GLN A CA 1
ATOM 1365 C C . GLN A 1 170 ? 41.91902 12.44629 34.17215 1.000 19.15496 170 GLN A C 1
ATOM 1366 O O . GLN A 1 170 ? 41.92976 11.91644 35.28564 1.000 22.28531 170 GLN A O 1
ATOM 1372 N N . ASP A 1 171 ? 40.82384 12.52069 33.40977 1.000 18.57016 171 ASP A N 1
ATOM 1373 C CA . ASP A 1 171 ? 39.56149 11.87229 33.72459 1.000 20.82337 171 ASP A CA 1
ATOM 1374 C C . ASP A 1 171 ? 39.51674 10.40164 33.31508 1.000 21.59684 171 ASP A C 1
ATOM 1375 O O . ASP A 1 171 ? 38.54519 9.71401 33.65678 1.000 24.11985 171 ASP A O 1
ATOM 1380 N N . LEU A 1 172 ? 40.53832 9.90157 32.61038 1.000 20.04284 172 LEU A N 1
ATOM 1381 C CA . LEU A 1 172 ? 40.53449 8.52091 32.15177 1.000 21.12341 172 LEU A CA 1
ATOM 1382 C C . LEU A 1 172 ? 40.93879 7.56318 33.26439 1.000 24.64158 172 LEU A C 1
ATOM 1383 O O . LEU A 1 172 ? 41.63413 7.92040 34.22064 1.000 23.77619 172 LEU A O 1
ATOM 1388 N N . ASP A 1 173 ? 40.53661 6.30887 33.09008 1.000 25.23088 173 ASP A N 1
ATOM 1389 C CA . ASP A 1 173 ? 41.01538 5.23895 33.94383 1.000 27.51051 173 ASP A CA 1
ATOM 1390 C C . ASP A 1 173 ? 42.52118 5.07359 33.75714 1.000 26.24533 173 ASP A C 1
ATOM 1391 O O . ASP A 1 173 ? 43.09229 5.47365 32.74031 1.000 23.95794 173 ASP A O 1
ATOM 1396 N N . ALA A 1 174 ? 43.16289 4.44389 34.74644 1.000 30.69684 174 ALA A N 1
ATOM 1397 C CA . ALA A 1 174 ? 44.62382 4.34932 34.75366 1.000 30.64939 174 ALA A CA 1
ATOM 1398 C C . ALA A 1 174 ? 45.16460 3.64539 33.50996 1.000 30.02756 174 ALA A C 1
ATOM 1399 O O . ALA A 1 174 ? 46.22556 4.01905 32.99012 1.000 30.22726 174 ALA A O 1
ATOM 1401 N N . GLU A 1 175 ? 44.44985 2.63608 33.00999 1.000 30.56100 175 GLU A N 1
ATOM 1402 C CA . GLU A 1 175 ? 44.93882 1.87231 31.86524 1.000 31.43622 175 GLU A CA 1
ATOM 1403 C C . GLU A 1 175 ? 44.93452 2.70794 30.59020 1.000 27.88113 175 GLU A C 1
ATOM 1404 O O . GLU A 1 175 ? 45.94232 2.77290 29.87475 1.000 27.18542 175 GLU A O 1
ATOM 1410 N N . ARG A 1 176 ? 43.80807 3.35902 30.28224 1.000 25.18386 176 ARG A N 1
ATOM 1411 C CA . ARG A 1 176 ? 43.77916 4.21008 29.10047 1.000 22.90201 176 ARG A CA 1
ATOM 1412 C C . ARG A 1 176 ? 44.66042 5.43166 29.28397 1.000 20.44501 176 ARG A C 1
ATOM 1413 O O . ARG A 1 176 ? 45.24962 5.91552 28.30636 1.000 19.70466 176 ARG A O 1
ATOM 1421 N N . TYR A 1 177 ? 44.75989 5.95866 30.51476 1.000 20.35202 177 TYR A N 1
ATOM 1422 C CA . TYR A 1 177 ? 45.60977 7.12806 30.72587 1.000 20.39387 177 TYR A CA 1
ATOM 1423 C C . TYR A 1 177 ? 47.05814 6.80687 30.39659 1.000 19.93643 177 TYR A C 1
ATOM 1424 O O . TYR A 1 177 ?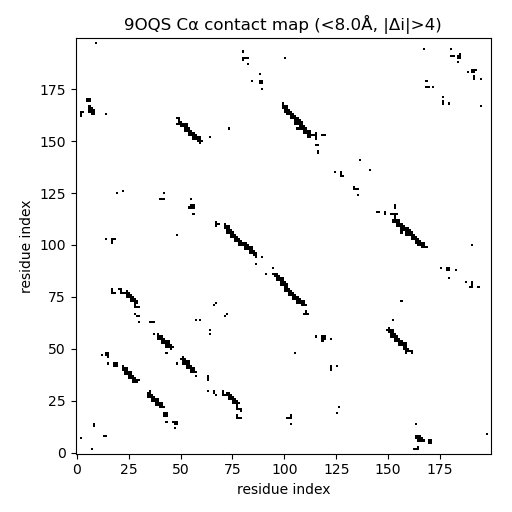 47.73989 7.60119 29.73318 1.000 18.77612 177 TYR A O 1
ATOM 1433 N N . ALA A 1 178 ? 47.54238 5.64797 30.85394 1.000 21.37056 178 ALA A N 1
ATOM 1434 C CA . ALA A 1 178 ? 48.90216 5.22573 30.53268 1.000 22.40970 178 ALA A CA 1
ATOM 1435 C C . ALA A 1 178 ? 49.09451 5.10577 29.02661 1.000 23.89166 178 ALA A C 1
ATOM 1436 O O . ALA A 1 178 ? 50.14758 5.47442 28.50201 1.000 22.83396 178 ALA A O 1
ATOM 1438 N N . ARG A 1 179 ? 48.08342 4.60169 28.31192 1.000 23.83948 179 ARG A N 1
ATOM 1439 C CA . ARG A 1 179 ? 48.20045 4.46951 26.86011 1.000 22.67246 179 ARG A CA 1
ATOM 1440 C C . ARG A 1 179 ? 48.31891 5.83105 26.18367 1.000 20.66907 179 ARG A C 1
ATOM 1441 O O . ARG A 1 179 ? 49.14942 6.01649 25.28529 1.000 20.95039 179 ARG A O 1
ATOM 1449 N N . VAL A 1 180 ? 47.49896 6.79179 26.60263 1.000 17.44136 180 VAL A N 1
ATOM 1450 C CA . VAL A 1 180 ? 47.58400 8.15097 26.05294 1.000 15.59099 180 VAL A CA 1
ATOM 1451 C C . VAL A 1 180 ? 48.95005 8.76709 26.35181 1.000 18.42386 180 VAL A C 1
ATOM 1452 O O . VAL A 1 180 ? 49.61977 9.31174 25.46161 1.000 18.09966 180 VAL A O 1
ATOM 1456 N N . ARG A 1 181 ? 49.37945 8.69794 27.61323 1.000 17.67621 181 ARG A N 1
ATOM 1457 C CA . ARG A 1 181 ? 50.66043 9.28294 28.00574 1.000 19.06087 181 ARG A CA 1
ATOM 1458 C C . ARG A 1 181 ? 51.80737 8.65601 27.23500 1.000 20.17673 181 ARG A C 1
ATOM 1459 O O . ARG A 1 181 ? 52.71691 9.36077 26.77716 1.000 20.55100 181 ARG A O 1
ATOM 1467 N N . GLU A 1 182 ? 51.78340 7.33760 27.05985 1.000 20.12782 182 GLU A N 1
ATOM 1468 C CA . GLU A 1 182 ? 52.90894 6.71496 26.37150 1.000 22.36061 182 GLU A CA 1
ATOM 1469 C C . GLU A 1 182 ? 52.89968 7.04676 24.88388 1.000 21.82162 182 GLU A C 1
ATOM 1470 O O . GLU A 1 182 ? 53.96377 7.24843 24.29276 1.000 23.32194 182 GLU A O 1
ATOM 1476 N N . ALA A 1 183 ? 51.71768 7.17690 24.27702 1.000 20.17095 183 ALA A N 1
ATOM 1477 C CA . ALA A 1 183 ? 51.67557 7.52807 22.86103 1.000 20.17444 183 ALA A CA 1
ATOM 1478 C C . ALA A 1 183 ? 52.20405 8.93335 22.61539 1.000 19.23254 183 ALA A C 1
ATOM 1479 O O . ALA A 1 183 ? 52.83341 9.17831 21.57819 1.000 21.26807 183 ALA A O 1
ATOM 1481 N N . PHE A 1 184 ? 51.97418 9.86161 23.54728 1.000 17.57936 184 PHE A N 1
ATOM 1482 C CA . PHE A 1 184 ? 52.50535 11.21118 23.38882 1.000 18.01042 184 PHE A CA 1
ATOM 1483 C C . PHE A 1 184 ? 53.97696 11.29796 23.74596 1.000 22.33716 184 PHE A C 1
ATOM 1484 O O . PHE A 1 184 ? 54.67917 12.16996 23.22291 1.000 20.23495 184 PHE A O 1
ATOM 1492 N N . ALA A 1 185 ? 54.45355 10.40996 24.62872 1.000 23.79910 185 ALA A N 1
ATOM 1493 C CA . ALA A 1 185 ? 55.86197 10.41843 25.00548 1.000 24.15688 185 ALA A CA 1
ATOM 1494 C C . ALA A 1 185 ? 56.74215 10.34560 23.77638 1.000 30.29565 185 ALA A C 1
ATOM 1495 O O . ALA A 1 185 ? 57.76846 11.02895 23.69097 1.000 28.92544 185 ALA A O 1
ATOM 1497 N N . ALA A 1 186 ? 56.34145 9.52803 22.80882 1.000 36.65739 186 ALA A N 1
ATOM 1498 C CA . ALA A 1 186 ? 57.08964 9.31918 21.58291 1.000 44.74894 186 ALA A CA 1
ATOM 1499 C C . ALA A 1 186 ? 56.77859 10.36376 20.52149 1.000 48.32819 186 ALA A C 1
ATOM 1500 O O . ALA A 1 186 ? 57.67700 10.76445 19.77695 1.000 58.91066 186 ALA A O 1
ATOM 1502 N N . ASP A 1 187 ? 55.52705 10.82258 20.42826 1.000 42.22676 187 ASP A N 1
ATOM 1503 C CA . ASP A 1 187 ? 55.15213 11.71660 19.33751 1.000 42.61546 187 ASP A CA 1
ATOM 1504 C C . ASP A 1 187 ? 55.11017 13.19499 19.71702 1.000 34.60803 187 ASP A C 1
ATOM 1505 O O . ASP A 1 187 ? 55.14976 14.04257 18.81822 1.000 34.27389 187 ASP A O 1
ATOM 1510 N N . ASN A 1 188 ? 55.09442 13.53008 21.00742 1.000 22.73207 188 ASN A N 1
ATOM 1511 C CA . ASN A 1 188 ? 54.81162 14.89011 21.45839 1.000 19.30397 188 ASN A CA 1
ATOM 1512 C C . ASN A 1 188 ? 55.35912 15.06712 22.87469 1.000 17.56449 188 ASN A C 1
ATOM 1513 O O . ASN A 1 188 ? 54.59003 15.17239 23.84499 1.000 15.51763 188 ASN A O 1
ATOM 1518 N N . PRO A 1 189 ? 56.67588 15.09535 23.03652 1.000 19.86431 189 PRO A N 1
ATOM 1519 C CA . PRO A 1 189 ? 57.24034 15.13250 24.39420 1.000 19.63663 189 PRO A CA 1
ATOM 1520 C C . PRO A 1 189 ? 56.84154 16.36790 25.17153 1.000 20.00029 189 PRO A C 1
ATOM 1521 O O . PRO A 1 189 ? 56.73067 16.30118 26.40339 1.000 19.10606 189 PRO A O 1
ATOM 1525 N N . GLY A 1 190 ? 56.63535 17.50427 24.50110 1.000 16.94018 190 GLY A N 1
ATOM 1526 C CA . GLY A 1 190 ? 56.17257 18.67769 25.21477 1.000 15.71651 190 GLY A CA 1
ATOM 1527 C C . GLY A 1 190 ? 54.84412 18.42591 25.89901 1.000 15.34137 190 GLY A C 1
ATOM 1528 O O . GLY A 1 190 ? 54.63787 18.82778 27.04155 1.000 15.81613 190 GLY A O 1
ATOM 1529 N N . LEU A 1 191 ? 53.91697 17.77562 25.20236 1.000 13.36058 191 LEU A N 1
ATOM 1530 C CA . LEU A 1 191 ? 52.62936 17.49794 25.82142 1.000 13.67591 191 LEU A CA 1
ATOM 1531 C C . LEU A 1 191 ? 52.76802 16.44877 26.91373 1.000 14.09773 191 LEU A C 1
ATOM 1532 O O . LEU A 1 191 ? 52.17840 16.58302 27.98882 1.000 14.33523 191 LEU A O 1
ATOM 1537 N N . ALA A 1 192 ? 53.58021 15.42323 26.67507 1.000 13.19351 192 ALA A N 1
ATOM 1538 C CA . ALA A 1 192 ? 53.79430 14.41192 27.70276 1.000 14.57522 192 ALA A CA 1
ATOM 1539 C C . ALA A 1 192 ? 54.42049 15.02107 28.94998 1.000 14.80416 192 ALA A C 1
ATOM 1540 O O . ALA A 1 192 ? 54.05629 14.65064 30.07223 1.000 16.29886 192 ALA A O 1
ATOM 1542 N N . ASP A 1 193 ? 55.39786 15.92347 28.77781 1.000 15.12088 193 ASP A N 1
ATOM 1543 C CA . ASP A 1 193 ? 55.99540 16.59520 29.93515 1.000 16.21035 193 ASP A CA 1
ATOM 1544 C C . ASP A 1 193 ? 54.96188 17.43202 30.68107 1.000 14.80278 193 ASP A C 1
ATOM 1545 O O . ASP A 1 193 ? 54.97811 17.48844 31.91996 1.000 19.57791 193 ASP A O 1
ATOM 1550 N N . LEU A 1 194 ? 54.07671 18.11310 29.94348 1.000 14.47282 194 LEU A N 1
ATOM 1551 C CA . LEU A 1 194 ? 53.02487 18.90116 30.57770 1.000 17.50392 194 LEU A CA 1
ATOM 1552 C C . LEU A 1 194 ? 52.10100 17.99645 31.37835 1.000 16.20451 194 LEU A C 1
ATOM 1553 O O . LEU A 1 194 ? 51.71645 18.33403 32.50377 1.000 20.09765 194 LEU A O 1
ATOM 1558 N N . MET A 1 195 ? 51.73792 16.83936 30.81569 1.000 15.57418 195 MET A N 1
ATOM 1559 C CA . MET A 1 195 ? 50.93650 15.86907 31.55809 1.000 16.31944 195 MET A CA 1
ATOM 1560 C C . MET A 1 195 ? 51.63760 15.43351 32.84090 1.000 18.30418 195 MET A C 1
ATOM 1561 O O . MET A 1 195 ? 51.02964 15.43542 33.91651 1.000 22.36216 195 MET A O 1
ATOM 1566 N N . ASP A 1 196 ? 52.92236 15.07085 32.74581 1.000 19.64768 196 ASP A N 1
ATOM 1567 C CA . ASP A 1 196 ? 53.67397 14.64037 33.92458 1.000 21.95427 196 ASP A CA 1
ATOM 1568 C C . ASP A 1 196 ? 53.71907 15.73483 34.97857 1.000 27.20581 196 ASP A C 1
ATOM 1569 O O . ASP A 1 196 ? 53.45292 15.48435 36.16289 1.000 30.85647 196 ASP A O 1
ATOM 1574 N N A ARG A 1 197 ? 54.09132 16.95486 34.56726 0.560 27.33935 197 ARG A N 1
ATOM 1575 N N B ARG A 1 197 ? 54.06564 16.95849 34.57269 0.440 27.31320 197 ARG A N 1
ATOM 1576 C CA A ARG A 1 197 ? 54.18357 18.07289 35.50230 0.560 30.26316 197 ARG A CA 1
ATOM 1577 C CA B ARG A 1 197 ? 54.19335 18.04737 35.53469 0.440 30.22087 197 ARG A CA 1
ATOM 1578 C C A ARG A 1 197 ? 52.83793 18.36979 36.14032 0.560 33.41509 197 ARG A C 1
ATOM 1579 C C B ARG A 1 197 ? 52.84508 18.49418 36.08294 0.440 33.33270 197 ARG A C 1
ATOM 1580 O O A ARG A 1 197 ? 52.77805 18.78835 37.30246 0.560 37.04651 197 ARG A O 1
ATOM 1581 O O B ARG A 1 197 ? 52.79855 19.14363 37.13368 0.440 36.81956 197 ARG A O 1
ATOM 1596 N N . SER A 1 198 ? 51.75369 18.15040 35.40768 1.000 34.99107 198 SER A N 1
ATOM 1597 C CA . SER A 1 198 ? 50.41389 18.33359 35.93961 1.000 41.93463 198 SER A CA 1
ATOM 1598 C C . SER A 1 198 ? 49.96492 17.14795 36.79196 1.000 46.33643 198 SER A C 1
ATOM 1599 O O . SER A 1 198 ? 48.77366 17.03444 37.09551 1.000 52.93702 198 SER A O 1
ATOM 1602 N N . LEU A 1 199 ? 50.89413 16.25862 37.16690 1.000 44.05963 199 LEU A N 1
ATOM 1603 C CA . LEU A 1 199 ? 50.64799 15.18503 38.12205 1.000 47.76685 199 LEU A CA 1
ATOM 1604 C C . LEU A 1 199 ? 51.58551 15.19990 39.32414 1.000 51.33819 199 LEU A C 1
ATOM 1605 O O . LEU A 1 199 ? 51.28922 14.52703 40.31774 1.000 56.35413 199 LEU A O 1
ATOM 1610 N N . GLU A 1 200 ? 52.69638 15.93219 39.26783 1.000 48.47772 200 GLU A N 1
ATOM 1611 C CA . GLU A 1 200 ? 53.66418 15.93028 40.36139 1.000 50.30241 200 GLU A CA 1
ATOM 1612 C C . GLU A 1 200 ? 53.23318 16.83565 41.51635 1.000 52.47807 200 GLU A C 1
ATOM 1613 O O . GLU A 1 200 ? 53.20640 16.41200 42.67518 1.000 55.88518 200 GLU A O 1
#

Solvent-accessible surface area: 11164 Å² total; per-residue (Å²): 75,121,41,80,117,135,12,50,32,80,87,119,105,8,10,5,90,8,1,118,82,32,23,132,4,52,0,23,5,43,37,145,71,96,101,50,48,16,124,2,27,1,15,24,76,39,138,48,4,118,76,2,20,0,0,0,44,9,52,103,98,41,91,7,32,148,22,4,98,100,34,51,118,3,55,0,22,0,65,5,38,96,8,106,2,28,37,117,39,10,75,66,130,127,44,112,63,45,126,0,65,1,4,0,29,0,50,6,119,7,79,90,10,114,55,13,53,63,0,23,47,71,8,34,65,41,63,35,79,107,154,144,118,54,115,108,16,74,116,70,29,102,102,154,31,140,80,99,52,96,44,21,8,2,0,54,0,160,12,169,79,43,60,19,3,4,26,4,5,70,68,34,72,89,112,66,36,51,70,1,54,111,35,10,47,96,98,34,83,36,0,1,74,14,2,61,142,20,116,121

Secondary structure (DSSP, 8-state):
----GGGS-SSTTHHHHHHHH--EEEEEEEETTEEEEEEEEEEEESSSSTT-EEEEEEETTSGGGGGTTTS-EEEEEEEEEEEEE-HHHHT-SS---EEEEEEEEEEEEEEEES-HHHHHHHHHHHHHTTSSSPP---HHHHHHHHHHGGGEEEEEEEEEEEEEEEESSTTS-HHHHHHHHHHHHHH-HHHHHHHHHTT-

B-factor: mean 23.26, std 12.37, range [7.58, 71.99]

Sequence (200 aa):
MHVFPRYAAARPEQAAELLVRRSSNPFALVVSAVDGVPVATHAPVILEGDAVEGGTLLLGHMARANPHWRSSFASSPDVVLVVFSGPHGYVSPTTVYATDPAVPTWDYAAVHATGRVELAEDALDVVERTVAALEAPRDDPAWTPTPASRERFRRALLPGVVVAFRVRVRTEQSMFKLSQDLDAERYARVREAFAADNPGLADLMDRRSLE

InterPro domains:
  IPR007396 Transcriptional regulator PAI 2-type [PF04299] (1-160)
  IPR007396 Transcriptional regulator PAI 2-type [PIRSF010372] (1-187)
  IPR007396 Transcriptional regulator PAI 2-type [PTHR35802] (1-188)
  IPR012349 FMN-binding split barrel [G3DSA:2.30.110.10] (2-198)

Nearest PDB structures (foldseek):
  2ol5-assembly1_A  TM=8.547E-01  e=1.369E-17  Geobacillus stearothermophilus
  2ol5-assembly1_B  TM=8.399E-01  e=1.165E-16  Geobacillus stearothermophilus
  3ba3-assembly1_A  TM=6.363E-01  e=1.906E-05  Lactiplantibacillus plantarum WCFS1
  2re7-assembly1_A-2  TM=6.969E-01  e=1.725E-04  Psychrobacter arcticus 273-4
  2i51-assembly1_A  TM=4.716E-01  e=1.659E-03  Nostoc punctiforme PCC 73102

Foldseek 3Di:
DDADVVFAFPDQQVQLVLCLQQQQKWKWWDDPRHIDIDGWGKHWDDSHLVQIKIKTKDWPVPCVVVCCVVTFKIKIKGWFDKAKADVVLLVDPPDDIDIFTKMKMFIFGKDWDPPVLVRVQVSLCSNQVVDVVGDDDDPVNSVVSVVCVVGMIMMMGRTDDMGIGGRQCPPDDPVSSVSRLVVCVVVPVRSSVVNVVSPD

Radius of gyration: 19.15 Å; Cα contacts (8 Å, |Δi|>4): 375; chains: 1; bounding box: 43×54×32 Å